Protein AF-A0A382CX27-F1 (afdb_monomer)

pLDDT: mean 96.8, std 2.41, range [84.12, 98.88]

Mean predicted aligned error: 2.68 Å

Organism: NCBI:txid408172

InterPro domains:
  IPR036866 Ribonuclease Z/Hydroxyacylglutathione hydrolase-like [G3DSA:3.60.15.10] (1-205)
  IPR036866 Ribonuclease Z/Hydroxyacylglutathione hydrolase-like [SSF56281] (1-204)

Sequence (205 aa):
MKVTIMGSGTMVPSNERNSSGVLIEHKNTFSMVDLGYGTMHKLLKKGLTYHDIDRIYFTHNHPDHFCDLVPFLFASRYPNDPRIKDLEIIAAPGFKIFFDTLMRAYKNWLIPTSYKVKILEQDEETKLYDGLSVTSKKVKHIELSRGYRFEFPNGKSFAVSGDTDYCAGMIDLGREADLMILECSTPDNLKVQGHMTPTECGKLA

Solvent-accessible surface area (backbone atoms only — not comparable to full-atom values): 10739 Å² total; per-residue (Å²): 118,49,79,43,84,54,20,81,38,50,79,62,91,51,99,86,34,28,10,33,19,34,40,37,42,48,91,97,42,32,32,29,40,26,35,2,42,60,35,69,61,44,32,48,76,71,78,40,53,82,71,61,46,40,34,37,36,38,25,40,85,53,60,32,29,36,50,36,48,58,60,48,38,38,53,37,59,34,88,94,60,54,36,59,66,50,34,40,38,36,28,25,68,65,43,66,61,54,50,55,50,53,40,57,76,51,48,74,63,45,59,68,86,60,36,51,78,44,81,43,68,50,56,76,47,73,48,76,54,99,66,34,38,37,34,33,23,58,36,44,54,52,95,44,20,28,21,40,21,43,37,39,84,87,73,52,32,35,20,39,38,44,66,24,27,85,43,69,37,53,48,63,43,36,63,90,36,78,38,76,50,69,53,60,82,33,58,69,94,58,67,49,92,36,39,19,19,58,69,51,47,63,72,62,108

Radius of gyration: 16.47 Å; Cα contacts (8 Å, |Δi|>4): 457; chains: 1; bounding box: 35×43×45 Å

Secondary structure (DSSP, 8-state):
-EEEEEE---SS--SS--SSEEEEEETTEEEEE---TTHHHHHHHTT--TTTEEEEE-S---HHHHTTHHHHHHHTT-TTS---S-EEEEE-TTHHHHHHHHHHHTGGGS--SSS-EEEEE--SSEEEETTEEEEEEE-BSSTT-EEEEEE-TTS-EEEE--S-BS-HHHHHHHTT-SEEE----S-GGG--TTS--HHHHHHH-

Structure (mmCIF, N/CA/C/O backbone):
data_AF-A0A382CX27-F1
#
_entry.id   AF-A0A382CX27-F1
#
loop_
_atom_site.group_PDB
_atom_site.id
_atom_site.type_symbol
_atom_site.label_atom_id
_atom_site.label_alt_id
_atom_site.label_comp_id
_atom_site.label_asym_id
_atom_site.label_entity_id
_atom_site.label_seq_id
_atom_site.pdbx_PDB_ins_code
_atom_site.Cartn_x
_atom_site.Cartn_y
_atom_site.Cartn_z
_atom_site.occupancy
_atom_site.B_iso_or_equiv
_atom_site.auth_seq_id
_atom_site.auth_comp_id
_atom_site.auth_asym_id
_atom_site.auth_atom_id
_atom_site.pdbx_PDB_model_num
ATOM 1 N N . MET A 1 1 ? -12.795 -13.288 2.581 1.00 84.12 1 MET A N 1
ATOM 2 C CA . MET A 1 1 ? -11.521 -12.870 1.966 1.00 84.12 1 MET A CA 1
ATOM 3 C C . MET A 1 1 ? -11.840 -12.350 0.588 1.00 84.12 1 MET A C 1
ATOM 5 O O . MET A 1 1 ? -12.453 -13.083 -0.182 1.00 84.12 1 MET A O 1
ATOM 9 N N . LYS A 1 2 ? -11.490 -11.101 0.300 1.00 94.44 2 LYS A N 1
ATOM 10 C CA . LYS A 1 2 ? -11.712 -10.498 -1.013 1.00 94.44 2 LYS A CA 1
ATOM 11 C C . LYS A 1 2 ? -10.625 -9.469 -1.277 1.00 94.44 2 LYS A C 1
ATOM 13 O O . LYS A 1 2 ? -10.311 -8.678 -0.396 1.00 94.44 2 LYS A O 1
ATOM 18 N N . VAL A 1 3 ? -10.073 -9.497 -2.482 1.00 97.06 3 VAL A N 1
ATOM 19 C CA . VAL A 1 3 ? -9.114 -8.506 -2.971 1.00 97.06 3 VAL A CA 1
ATOM 20 C C . VAL A 1 3 ? -9.788 -7.776 -4.126 1.00 97.06 3 VAL A C 1
ATOM 22 O O . VAL A 1 3 ? -10.357 -8.415 -5.010 1.00 97.06 3 VAL A O 1
ATOM 25 N N . THR A 1 4 ? -9.818 -6.447 -4.084 1.00 97.94 4 THR A N 1
ATOM 26 C CA . THR A 1 4 ? -10.463 -5.618 -5.111 1.00 97.94 4 THR A CA 1
ATOM 27 C C . THR A 1 4 ? -9.482 -4.579 -5.626 1.00 97.94 4 THR A C 1
ATOM 29 O O . THR A 1 4 ? -8.960 -3.792 -4.842 1.00 97.94 4 THR A O 1
ATOM 32 N N . ILE A 1 5 ? -9.293 -4.518 -6.943 1.00 97.81 5 ILE A N 1
ATOM 33 C CA . ILE A 1 5 ? -8.556 -3.425 -7.578 1.00 97.81 5 ILE A CA 1
ATOM 34 C C . ILE A 1 5 ? -9.395 -2.145 -7.483 1.00 97.81 5 ILE A C 1
ATOM 36 O O . ILE A 1 5 ? -10.485 -2.049 -8.056 1.00 97.81 5 ILE A O 1
ATOM 40 N N . MET A 1 6 ? -8.903 -1.177 -6.717 1.00 97.62 6 MET A N 1
ATOM 41 C CA . MET A 1 6 ? -9.535 0.128 -6.516 1.00 97.62 6 MET A CA 1
ATOM 42 C C . MET A 1 6 ? -9.058 1.140 -7.558 1.00 97.62 6 MET A C 1
ATOM 44 O O . MET A 1 6 ? -9.845 1.987 -7.990 1.00 97.62 6 MET A O 1
ATOM 48 N N . GLY A 1 7 ? -7.822 0.985 -8.027 1.00 96.94 7 GLY A N 1
ATOM 49 C CA . GLY A 1 7 ? -7.284 1.691 -9.177 1.00 96.94 7 GLY A CA 1
ATOM 50 C C . GLY A 1 7 ? -6.113 0.942 -9.810 1.00 96.94 7 GLY A C 1
ATOM 51 O O . GLY A 1 7 ? -5.443 0.136 -9.171 1.00 96.94 7 GLY A O 1
ATOM 52 N N . SER A 1 8 ? -5.953 1.156 -11.111 1.00 96.06 8 SER A N 1
ATOM 53 C CA . SER A 1 8 ? -5.009 0.455 -11.997 1.00 96.06 8 SER A CA 1
ATOM 54 C C . SER A 1 8 ? -4.512 1.381 -13.115 1.00 96.06 8 SER A C 1
ATOM 56 O O . SER A 1 8 ? -4.280 0.950 -14.250 1.00 96.06 8 SER A O 1
ATOM 58 N N . GLY A 1 9 ? -4.557 2.683 -12.848 1.00 93.62 9 GLY A N 1
ATOM 59 C CA . GLY A 1 9 ? -4.028 3.750 -13.683 1.00 93.62 9 GLY A CA 1
ATOM 60 C C . GLY A 1 9 ? -2.631 4.147 -13.223 1.00 93.62 9 GLY A C 1
ATOM 61 O O . GLY A 1 9 ? -2.002 3.439 -12.445 1.00 93.62 9 GLY A O 1
ATOM 62 N N . THR A 1 10 ? -2.172 5.294 -13.706 1.00 90.38 10 THR A N 1
ATOM 63 C CA . THR A 1 10 ? -0.835 5.836 -13.436 1.00 90.38 10 THR A CA 1
ATOM 64 C C . THR A 1 10 ? -0.949 7.187 -12.722 1.00 90.38 10 THR A C 1
ATOM 66 O O . THR A 1 10 ? -2.032 7.578 -12.269 1.00 90.38 10 THR A O 1
ATOM 69 N N . MET A 1 11 ? 0.147 7.948 -12.690 1.00 88.88 11 MET A N 1
ATOM 70 C CA . MET A 1 11 ? 0.146 9.362 -12.312 1.00 88.88 11 MET A CA 1
ATOM 71 C C . MET A 1 11 ? -0.728 10.271 -13.185 1.00 88.88 11 MET A C 1
ATOM 73 O O . MET A 1 11 ? -1.041 11.385 -12.768 1.00 88.88 11 MET A O 1
ATOM 77 N N . VAL A 1 12 ? -1.119 9.840 -14.389 1.00 91.81 12 VAL A N 1
ATOM 78 C CA . VAL A 1 12 ? -1.931 10.659 -15.298 1.00 91.81 12 VAL A CA 1
ATOM 79 C C . VAL A 1 12 ? -3.408 10.558 -14.898 1.00 91.81 12 VAL A C 1
ATOM 81 O O . VAL A 1 12 ? -3.964 9.457 -14.945 1.00 91.81 12 VAL A O 1
ATOM 84 N N . PRO A 1 13 ? -4.079 11.676 -14.549 1.00 88.81 13 PRO A N 1
ATOM 85 C CA . PRO A 1 13 ? -5.497 11.655 -14.208 1.00 88.81 13 PRO A CA 1
ATOM 86 C C . PRO A 1 13 ? -6.348 11.066 -15.337 1.00 88.81 13 PRO A C 1
ATOM 88 O O . PRO A 1 13 ? -6.183 11.417 -16.506 1.00 88.81 13 PRO A O 1
ATOM 91 N N . SER A 1 14 ? -7.289 10.193 -14.982 1.00 92.00 14 SER A N 1
ATOM 92 C CA . SER A 1 14 ? -8.183 9.533 -15.931 1.00 92.00 14 SER A CA 1
ATOM 93 C C . SER A 1 14 ? -9.591 9.402 -15.358 1.00 92.00 14 SER A C 1
ATOM 95 O O . SER A 1 14 ? -9.775 9.104 -14.180 1.00 92.00 14 SER A O 1
ATOM 97 N N . ASN A 1 15 ? -10.597 9.581 -16.217 1.00 90.31 15 ASN A N 1
ATOM 98 C CA . ASN A 1 15 ? -12.000 9.336 -15.868 1.00 90.31 15 ASN A CA 1
ATOM 99 C C . ASN A 1 15 ? -12.333 7.837 -15.767 1.00 90.31 15 ASN A C 1
ATOM 101 O O . ASN A 1 15 ? -13.369 7.468 -15.216 1.00 90.31 15 ASN A O 1
ATOM 105 N N . GLU A 1 16 ? -11.473 6.976 -16.312 1.00 92.00 16 GLU A N 1
ATOM 106 C CA . GLU A 1 16 ? -11.693 5.530 -16.383 1.00 92.00 16 GLU A CA 1
ATOM 107 C C . GLU A 1 16 ? -10.905 4.773 -15.314 1.00 92.00 16 GLU A C 1
ATOM 109 O O . GLU A 1 16 ? -11.386 3.777 -14.766 1.00 92.00 16 GLU A O 1
ATOM 114 N N . ARG A 1 17 ? -9.686 5.239 -15.016 1.00 93.25 17 ARG A N 1
ATOM 115 C CA . ARG A 1 17 ? -8.743 4.553 -14.131 1.00 93.25 17 ARG A CA 1
ATOM 116 C C . ARG A 1 17 ? -8.222 5.496 -13.056 1.00 93.25 17 ARG A C 1
ATOM 118 O O . ARG A 1 17 ? -7.496 6.436 -13.347 1.00 93.25 17 ARG A O 1
ATOM 125 N N . ASN A 1 18 ? -8.541 5.180 -11.807 1.00 95.38 18 ASN A N 1
ATOM 126 C CA . ASN A 1 18 ? -7.864 5.766 -10.652 1.00 95.38 18 ASN A CA 1
ATOM 127 C C . ASN A 1 18 ? -6.410 5.280 -10.584 1.00 95.38 18 ASN A C 1
ATOM 129 O O . ASN A 1 18 ? -6.111 4.198 -11.102 1.00 95.38 18 ASN A O 1
ATOM 133 N N . SER A 1 19 ? -5.545 6.027 -9.898 1.00 96.88 19 SER A N 1
ATOM 134 C CA . SER A 1 19 ? -4.165 5.605 -9.611 1.00 96.88 19 SER A CA 1
ATOM 135 C C . SER A 1 19 ? -4.116 4.404 -8.650 1.00 96.88 19 SER A C 1
ATOM 137 O O . SER A 1 19 ? -5.164 3.918 -8.223 1.00 96.88 19 SER A O 1
ATOM 139 N N . SER A 1 20 ? -2.918 3.897 -8.340 1.00 97.75 20 SER A N 1
ATOM 140 C CA . SER A 1 20 ? -2.727 2.629 -7.618 1.00 97.75 20 SER A CA 1
ATOM 141 C C . SER A 1 20 ? -3.566 2.518 -6.338 1.00 97.75 20 SER A C 1
ATOM 143 O O . SER A 1 20 ? -3.601 3.422 -5.499 1.00 97.75 20 SER A O 1
ATOM 145 N N . GLY A 1 21 ? -4.242 1.381 -6.184 1.00 98.06 21 GLY A N 1
ATOM 146 C CA . GLY A 1 21 ? -4.972 1.052 -4.969 1.00 98.06 21 GLY A CA 1
ATOM 147 C C . GLY A 1 21 ? -5.570 -0.348 -5.020 1.00 98.06 21 GLY A C 1
ATOM 148 O O . GLY A 1 21 ? -6.278 -0.698 -5.969 1.00 98.06 21 GLY A O 1
ATOM 149 N N . VAL A 1 22 ? -5.357 -1.137 -3.971 1.00 98.62 22 VAL A N 1
ATOM 150 C CA . VAL A 1 22 ? -5.942 -2.475 -3.801 1.00 98.62 22 VAL A CA 1
ATOM 151 C C . VAL A 1 22 ? -6.597 -2.571 -2.428 1.00 98.62 22 VAL A C 1
ATOM 153 O O . VAL A 1 22 ? -5.939 -2.403 -1.409 1.00 98.62 22 VAL A O 1
ATOM 156 N N . LEU A 1 23 ? -7.895 -2.869 -2.386 1.00 98.56 23 LEU A N 1
ATOM 157 C CA . LEU A 1 23 ? -8.626 -3.107 -1.143 1.00 98.56 23 LEU A CA 1
ATOM 158 C C . LEU A 1 23 ? -8.566 -4.591 -0.775 1.00 98.56 23 LEU A C 1
ATOM 160 O O . LEU A 1 23 ? -8.929 -5.451 -1.582 1.00 98.56 23 LEU A O 1
ATOM 164 N N . ILE A 1 24 ? -8.186 -4.868 0.466 1.00 98.19 24 ILE A N 1
ATOM 165 C CA . ILE A 1 24 ? -8.134 -6.190 1.080 1.00 98.19 24 ILE A CA 1
ATOM 166 C C . ILE A 1 24 ? -9.203 -6.255 2.171 1.00 98.19 24 ILE A C 1
ATOM 168 O O . ILE A 1 24 ? -9.179 -5.488 3.132 1.00 98.19 24 ILE A O 1
ATOM 172 N N . GLU A 1 25 ? -10.122 -7.203 2.030 1.00 96.62 25 GLU A N 1
ATOM 173 C CA . GLU A 1 25 ? -11.195 -7.468 2.987 1.00 96.62 25 GLU A CA 1
ATOM 174 C C . GLU A 1 25 ? -10.902 -8.803 3.701 1.00 96.62 25 GLU A C 1
ATOM 176 O O . GLU A 1 25 ? -11.010 -9.895 3.109 1.00 96.62 25 GLU A O 1
ATOM 181 N N . HIS A 1 26 ? -10.513 -8.727 4.979 1.00 94.31 26 HIS A N 1
ATOM 182 C CA . HIS A 1 26 ? -10.208 -9.883 5.826 1.00 94.31 26 HIS A CA 1
ATOM 183 C C . HIS A 1 26 ? -10.929 -9.788 7.172 1.00 94.31 26 HIS A C 1
ATOM 185 O O . HIS A 1 26 ? -10.643 -8.902 7.968 1.00 94.31 26 HIS A O 1
ATOM 191 N N . LYS A 1 27 ? -11.839 -10.732 7.454 1.00 90.69 27 LYS A N 1
ATOM 192 C CA . LYS A 1 27 ? -12.731 -10.672 8.628 1.00 90.69 27 LYS A CA 1
ATOM 193 C C . LYS A 1 27 ? -13.470 -9.321 8.640 1.00 90.69 27 LYS A C 1
ATOM 195 O O . LYS A 1 27 ? -14.122 -9.008 7.651 1.00 90.69 27 LYS A O 1
ATOM 200 N N . ASN A 1 28 ? -13.326 -8.536 9.708 1.00 91.50 28 ASN A N 1
ATOM 201 C CA . ASN A 1 28 ? -13.892 -7.192 9.849 1.00 91.50 28 ASN A CA 1
ATOM 202 C C . ASN A 1 28 ? -12.827 -6.091 9.672 1.00 91.50 28 ASN A C 1
ATOM 204 O O . ASN A 1 28 ? -13.011 -4.985 10.170 1.00 91.50 28 ASN A O 1
ATOM 208 N N . THR A 1 29 ? -11.712 -6.413 9.010 1.00 95.94 29 THR A N 1
ATOM 209 C CA . THR A 1 29 ? -10.593 -5.505 8.759 1.00 95.94 29 THR A CA 1
ATOM 210 C C . THR A 1 29 ? -10.532 -5.155 7.275 1.00 95.94 29 THR A C 1
ATOM 212 O O . THR A 1 29 ? -10.465 -6.040 6.412 1.00 95.94 29 THR A O 1
ATOM 215 N N . PHE A 1 30 ? -10.510 -3.858 6.986 1.00 98.00 30 PHE A N 1
ATOM 216 C CA . PHE A 1 30 ? -10.358 -3.285 5.656 1.00 98.00 30 PHE A CA 1
ATOM 217 C C . PHE A 1 30 ? -8.973 -2.659 5.543 1.00 98.00 30 PHE A C 1
ATOM 219 O O . PHE A 1 30 ? -8.654 -1.685 6.226 1.00 98.00 30 PHE A O 1
ATOM 226 N N . SER A 1 31 ? -8.130 -3.235 4.690 1.00 98.44 31 SER A N 1
ATOM 227 C CA . SER A 1 31 ? -6.785 -2.718 4.433 1.00 98.44 31 SER A CA 1
ATOM 228 C C . SER A 1 31 ? -6.644 -2.240 2.996 1.00 98.44 31 SER A C 1
ATOM 230 O O . SER A 1 31 ? -7.195 -2.851 2.086 1.00 98.44 31 SER A O 1
ATOM 232 N N . MET A 1 32 ? -5.879 -1.179 2.785 1.00 98.75 32 MET A N 1
ATOM 233 C CA . MET A 1 32 ? -5.493 -0.704 1.458 1.00 98.75 32 MET A CA 1
ATOM 234 C C . MET A 1 32 ? -4.028 -1.043 1.191 1.00 98.75 32 MET A C 1
ATOM 236 O O . MET A 1 32 ? -3.205 -0.888 2.087 1.00 98.75 32 MET A O 1
ATOM 240 N N . VAL A 1 33 ? -3.693 -1.468 -0.024 1.00 98.81 33 VAL A N 1
ATOM 241 C CA . VAL A 1 33 ? -2.334 -1.354 -0.571 1.00 98.81 33 VAL A CA 1
ATOM 242 C C . VAL A 1 33 ? -2.347 -0.175 -1.520 1.00 98.81 33 VAL A C 1
ATOM 244 O O . VAL A 1 33 ? -3.110 -0.194 -2.486 1.00 98.81 33 VAL A O 1
ATOM 247 N N . ASP A 1 34 ? -1.540 0.829 -1.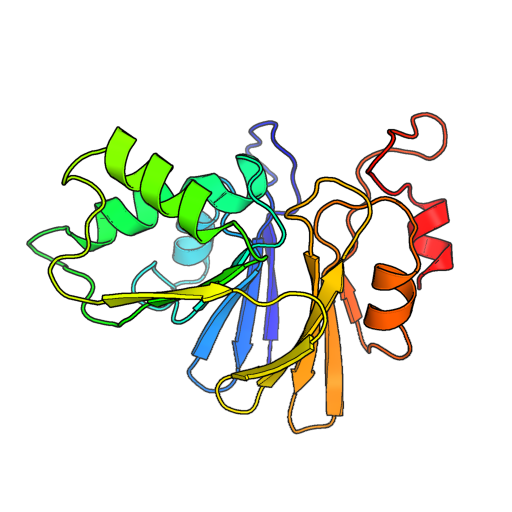205 1.00 98.75 34 ASP A N 1
ATOM 248 C CA . ASP A 1 34 ? -1.565 2.168 -1.782 1.00 98.75 34 ASP A CA 1
ATOM 249 C C . ASP A 1 34 ? -2.908 2.904 -1.608 1.00 98.75 34 ASP A C 1
ATOM 251 O O . ASP A 1 34 ? -3.989 2.337 -1.428 1.00 98.75 34 ASP A O 1
ATOM 255 N N . LEU A 1 35 ? -2.816 4.228 -1.619 1.00 98.00 35 LEU A N 1
ATOM 256 C CA . LEU A 1 35 ? -3.930 5.160 -1.525 1.00 98.00 35 LEU A CA 1
ATOM 257 C C . LEU A 1 35 ? -3.744 6.248 -2.589 1.00 98.00 35 LEU A C 1
ATOM 259 O O . LEU A 1 35 ? -3.569 7.432 -2.291 1.00 98.00 35 LEU A O 1
ATOM 263 N N . GLY A 1 36 ? -3.716 5.812 -3.847 1.00 97.44 36 GLY A N 1
ATOM 264 C CA . GLY A 1 36 ? -3.564 6.672 -5.010 1.00 97.44 36 GLY A CA 1
ATOM 265 C C . GLY A 1 36 ? -4.769 7.568 -5.268 1.00 97.44 36 GLY A C 1
ATOM 266 O O . GLY A 1 36 ? -5.862 7.350 -4.732 1.00 97.44 36 GLY A O 1
ATOM 267 N N . TYR A 1 37 ? -4.571 8.572 -6.122 1.00 95.00 37 TYR A N 1
ATOM 268 C CA . TYR A 1 37 ? -5.598 9.551 -6.472 1.00 95.00 37 TYR A CA 1
ATOM 269 C C . TYR A 1 37 ? -6.910 8.892 -6.933 1.00 95.00 37 TYR A C 1
ATOM 271 O O . TYR A 1 37 ? -6.934 8.051 -7.838 1.00 95.00 37 TYR A O 1
ATOM 279 N N . GLY A 1 38 ? -8.018 9.300 -6.309 1.00 95.31 38 GLY A N 1
ATOM 280 C CA . GLY A 1 38 ? -9.370 8.835 -6.630 1.00 95.31 38 GLY A CA 1
ATOM 281 C C . GLY A 1 38 ? -9.827 7.604 -5.841 1.00 95.31 38 GLY A C 1
ATOM 282 O O . GLY A 1 38 ? -11.004 7.223 -5.928 1.00 95.31 38 GLY A O 1
ATOM 283 N N . THR A 1 39 ? -8.953 7.000 -5.035 1.00 96.31 39 THR A N 1
ATOM 284 C CA . THR A 1 39 ? -9.281 5.866 -4.159 1.00 96.31 39 THR A CA 1
ATOM 285 C C . THR A 1 39 ? -10.413 6.197 -3.191 1.00 96.31 39 THR A C 1
ATOM 287 O O . THR A 1 39 ? -11.338 5.397 -3.040 1.00 96.31 39 THR A O 1
ATOM 290 N N . MET A 1 40 ? -10.418 7.399 -2.614 1.00 96.31 40 MET A N 1
ATOM 291 C CA . MET A 1 40 ? -11.478 7.868 -1.713 1.00 96.31 40 MET A CA 1
ATOM 292 C C . MET A 1 40 ? -12.859 7.824 -2.381 1.00 96.31 40 MET A C 1
ATOM 294 O O . MET A 1 40 ? -13.820 7.310 -1.812 1.00 96.31 40 MET A O 1
ATOM 298 N N . HIS A 1 41 ? -12.961 8.271 -3.635 1.00 95.44 41 HIS A N 1
ATOM 299 C CA . HIS A 1 41 ? -14.208 8.192 -4.402 1.00 95.44 41 HIS A CA 1
ATOM 300 C C . HIS A 1 41 ? -14.594 6.747 -4.737 1.00 95.44 41 HIS A C 1
ATOM 302 O O . HIS A 1 41 ? -15.778 6.406 -4.786 1.00 95.44 41 HIS A O 1
ATOM 308 N N . LYS A 1 42 ? -13.609 5.875 -4.982 1.00 96.06 42 LYS A N 1
ATOM 309 C CA . LYS A 1 42 ? -13.863 4.456 -5.259 1.00 96.06 42 LYS A CA 1
ATOM 310 C C . LYS A 1 42 ? -14.379 3.715 -4.028 1.00 96.06 42 LYS A C 1
ATOM 312 O O . LYS A 1 42 ? -15.246 2.857 -4.189 1.00 96.06 42 LYS A O 1
ATOM 317 N N . LEU A 1 43 ? -13.899 4.061 -2.832 1.00 97.75 43 LEU A N 1
ATOM 318 C CA . LEU A 1 43 ? -14.442 3.548 -1.572 1.00 97.75 43 LEU A CA 1
ATOM 319 C C . LEU A 1 43 ? -15.935 3.872 -1.466 1.00 97.75 43 LEU A C 1
ATOM 321 O O . LEU A 1 43 ? -16.733 2.949 -1.306 1.00 97.75 43 LEU A O 1
ATOM 325 N N . LEU A 1 44 ? -16.320 5.132 -1.705 1.00 97.38 44 LEU A N 1
ATOM 326 C CA . LEU A 1 44 ? -17.727 5.558 -1.670 1.00 97.38 44 LEU A CA 1
ATOM 327 C C . LEU A 1 44 ? -18.597 4.767 -2.654 1.00 97.38 44 LEU A C 1
ATOM 329 O O . LEU A 1 44 ? -19.675 4.299 -2.297 1.00 97.38 44 LEU A O 1
ATOM 333 N N . LYS A 1 45 ? -18.105 4.530 -3.878 1.00 95.94 45 LYS A N 1
ATOM 334 C CA . LYS A 1 45 ? -18.801 3.691 -4.875 1.00 95.94 45 LYS A CA 1
ATOM 335 C C . LYS A 1 45 ? -18.982 2.234 -4.425 1.00 95.94 45 LYS A C 1
ATOM 337 O O . LYS A 1 45 ? -19.864 1.555 -4.940 1.00 95.94 45 LYS A O 1
ATOM 342 N N . LYS A 1 46 ? -18.159 1.745 -3.493 1.00 96.00 46 LYS A N 1
ATOM 343 C CA . LYS A 1 46 ? -18.289 0.422 -2.862 1.00 96.00 46 LYS A CA 1
ATOM 344 C C . LYS A 1 46 ? -19.139 0.429 -1.586 1.00 96.00 46 LYS A C 1
ATOM 346 O O . LYS A 1 46 ? -19.268 -0.624 -0.969 1.00 96.00 46 LYS A O 1
ATOM 351 N N . GLY A 1 47 ? -19.708 1.570 -1.197 1.00 97.44 47 GLY A N 1
ATOM 352 C CA . GLY A 1 47 ? -20.430 1.710 0.068 1.00 97.44 47 GLY A CA 1
ATOM 353 C C . GLY A 1 47 ? -19.512 1.726 1.293 1.00 97.44 47 GLY A C 1
ATOM 354 O O . GLY A 1 47 ? -19.981 1.473 2.395 1.00 97.44 47 GLY A O 1
ATOM 355 N N . LEU A 1 48 ? -18.219 1.997 1.095 1.00 97.94 48 LEU A N 1
ATOM 356 C CA . LEU A 1 48 ? -17.234 2.195 2.154 1.00 97.94 48 LEU A CA 1
ATOM 357 C C . LEU A 1 48 ? -16.819 3.664 2.204 1.00 97.94 48 LEU A C 1
ATOM 359 O O . LEU A 1 48 ? -16.958 4.416 1.241 1.00 97.94 48 LEU A O 1
ATOM 363 N N . THR A 1 49 ? -16.238 4.067 3.315 1.00 97.44 49 THR A N 1
ATOM 364 C CA . THR A 1 49 ? -15.697 5.402 3.538 1.00 97.44 49 THR A CA 1
ATOM 365 C C . THR A 1 49 ? -14.285 5.300 4.100 1.00 97.44 49 THR A C 1
ATOM 367 O O . THR A 1 49 ? -13.788 4.226 4.448 1.00 97.44 49 THR A O 1
ATOM 370 N N . TYR A 1 50 ? -13.627 6.444 4.248 1.00 96.44 50 TYR A N 1
ATOM 371 C CA . TYR A 1 50 ? -12.357 6.504 4.958 1.00 96.44 50 TYR A CA 1
ATOM 372 C C . TYR A 1 50 ? -12.478 6.146 6.444 1.00 96.44 50 TYR A C 1
ATOM 374 O O . TYR A 1 50 ? -11.443 5.919 7.052 1.00 96.44 50 TYR A O 1
ATOM 382 N N . HIS A 1 51 ? -13.677 6.067 7.043 1.00 97.81 51 HIS A N 1
ATOM 383 C CA . HIS A 1 51 ? -13.875 5.589 8.422 1.00 97.81 51 HIS A CA 1
ATOM 384 C C . HIS A 1 51 ? -13.699 4.071 8.547 1.00 97.81 51 HIS A C 1
ATOM 386 O O . HIS A 1 51 ? -13.338 3.574 9.616 1.00 97.81 51 HIS A O 1
ATOM 392 N N . ASP A 1 52 ? -13.909 3.335 7.456 1.00 97.94 52 ASP A N 1
ATOM 393 C CA . ASP A 1 52 ? -13.901 1.874 7.479 1.00 97.94 52 ASP A CA 1
ATOM 394 C C . ASP A 1 52 ? -12.484 1.302 7.455 1.00 97.94 52 ASP A C 1
ATOM 396 O O . ASP A 1 52 ? -12.240 0.273 8.078 1.00 97.94 52 ASP A O 1
ATOM 400 N N . ILE A 1 53 ? -11.545 2.003 6.810 1.00 98.50 53 ILE A N 1
ATOM 401 C CA . ILE A 1 53 ? -10.159 1.556 6.615 1.00 98.50 53 ILE A CA 1
ATOM 402 C C . ILE A 1 53 ? -9.423 1.456 7.949 1.00 98.50 53 ILE A C 1
ATOM 404 O O . ILE A 1 53 ? -9.334 2.439 8.679 1.00 98.50 53 ILE A O 1
ATOM 408 N N . ASP A 1 54 ? -8.871 0.290 8.260 1.00 98.56 54 ASP A N 1
ATOM 409 C CA . ASP A 1 54 ? -8.089 0.030 9.474 1.00 98.56 54 ASP A CA 1
ATOM 410 C C . ASP A 1 54 ? -6.588 0.226 9.230 1.00 98.56 54 ASP A C 1
ATOM 412 O O . ASP A 1 54 ? -5.849 0.660 10.118 1.00 98.56 54 ASP A O 1
ATOM 416 N N . ARG A 1 55 ? -6.133 -0.099 8.013 1.00 98.50 55 ARG A N 1
ATOM 417 C CA . ARG A 1 55 ? -4.710 -0.181 7.690 1.00 98.50 55 ARG A CA 1
ATOM 418 C C . ARG A 1 55 ? -4.400 0.218 6.255 1.00 98.50 55 ARG A C 1
ATOM 420 O O . ARG A 1 55 ? -5.167 -0.081 5.343 1.00 98.50 55 ARG A O 1
ATOM 427 N N . ILE A 1 56 ? -3.252 0.851 6.046 1.00 98.88 56 ILE A N 1
ATOM 428 C CA . ILE A 1 56 ? -2.728 1.180 4.717 1.00 98.88 56 ILE A CA 1
ATOM 429 C C . ILE A 1 56 ? -1.298 0.655 4.611 1.00 98.88 56 ILE A C 1
ATOM 431 O O . ILE A 1 56 ? -0.468 0.958 5.460 1.00 98.88 56 ILE A O 1
ATOM 435 N N . TYR A 1 57 ? -1.010 -0.116 3.572 1.00 98.88 57 TYR A N 1
ATOM 436 C CA . TYR A 1 57 ? 0.322 -0.563 3.192 1.00 98.88 57 TYR A CA 1
ATOM 437 C C . TYR A 1 57 ? 0.776 0.287 2.007 1.00 98.88 57 TYR A C 1
ATOM 439 O O . TYR A 1 57 ? 0.174 0.198 0.941 1.00 98.88 57 TYR A O 1
ATOM 447 N N . PHE A 1 58 ? 1.805 1.113 2.164 1.00 98.88 58 PHE A N 1
ATOM 448 C CA . PHE A 1 58 ? 2.379 1.842 1.034 1.00 98.88 58 PHE A CA 1
ATOM 449 C C . PHE A 1 58 ? 3.510 1.038 0.414 1.00 98.88 58 PHE A C 1
ATOM 451 O O . PHE A 1 58 ? 4.437 0.613 1.113 1.00 98.88 58 PHE A O 1
ATOM 458 N N . THR A 1 59 ? 3.430 0.841 -0.899 1.00 98.81 59 THR A N 1
ATOM 459 C CA . THR A 1 59 ? 4.517 0.244 -1.682 1.00 98.81 59 THR A CA 1
ATOM 460 C C . THR A 1 59 ? 5.693 1.203 -1.762 1.00 98.81 59 THR A C 1
ATOM 462 O O . THR A 1 59 ? 6.822 0.793 -1.530 1.00 98.81 59 THR A O 1
ATOM 465 N N . HIS A 1 60 ? 5.432 2.486 -2.017 1.00 98.62 60 HIS A N 1
ATOM 466 C CA . HIS A 1 60 ? 6.411 3.570 -1.997 1.00 98.62 60 HIS A CA 1
ATOM 467 C C . HIS A 1 60 ? 5.704 4.933 -1.895 1.00 98.62 60 HIS A C 1
ATOM 469 O O . HIS A 1 60 ? 4.492 5.005 -1.697 1.00 98.62 60 HIS A O 1
ATOM 475 N N . ASN A 1 61 ? 6.457 6.032 -1.983 1.00 97.31 61 ASN A N 1
ATOM 476 C CA . ASN A 1 61 ? 5.960 7.387 -1.730 1.00 97.31 61 ASN A CA 1
ATOM 477 C C . ASN A 1 61 ? 5.790 8.255 -2.990 1.00 97.31 61 ASN A C 1
ATOM 479 O O . ASN A 1 61 ? 5.784 9.485 -2.869 1.00 97.31 61 ASN A O 1
ATOM 483 N N . HIS A 1 62 ? 5.657 7.666 -4.184 1.00 97.75 62 HIS A N 1
ATOM 484 C CA . HIS A 1 62 ? 5.249 8.465 -5.339 1.00 97.75 62 HIS A CA 1
ATOM 485 C C . HIS A 1 62 ? 3.828 9.020 -5.147 1.00 97.75 62 HIS A C 1
ATOM 487 O O . HIS A 1 62 ? 2.991 8.388 -4.490 1.00 97.75 62 HIS A O 1
ATOM 493 N N . PRO A 1 63 ? 3.537 10.215 -5.697 1.00 96.50 63 PRO A N 1
ATOM 494 C CA . PRO A 1 63 ? 2.246 10.874 -5.517 1.00 96.50 63 PRO A CA 1
ATOM 495 C C . PRO A 1 63 ? 1.049 9.984 -5.871 1.00 96.50 63 PRO A C 1
ATOM 497 O O . PRO A 1 63 ? 0.083 9.896 -5.117 1.00 96.50 63 PRO A O 1
ATOM 500 N N . ASP A 1 64 ? 1.119 9.250 -6.969 1.00 97.25 64 ASP A N 1
ATOM 501 C CA . ASP A 1 64 ? 0.030 8.418 -7.472 1.00 97.25 64 ASP A CA 1
ATOM 502 C C . ASP A 1 64 ? -0.216 7.132 -6.668 1.00 97.25 64 ASP A C 1
ATOM 504 O O . ASP A 1 64 ? -1.237 6.481 -6.874 1.00 97.25 64 ASP A O 1
ATOM 508 N N . HIS A 1 65 ? 0.626 6.832 -5.677 1.00 98.38 65 HIS A N 1
ATOM 509 C CA . HIS A 1 65 ? 0.444 5.727 -4.728 1.00 98.38 65 HIS A CA 1
ATOM 510 C C . HIS A 1 65 ? -0.044 6.188 -3.352 1.00 98.38 65 HIS A C 1
ATOM 512 O O . HIS A 1 65 ? -0.464 5.364 -2.543 1.00 98.38 65 HIS A O 1
ATOM 518 N N . PHE A 1 66 ? 0.007 7.488 -3.047 1.00 96.81 66 PHE A N 1
ATOM 519 C CA . PHE A 1 66 ? -0.242 7.967 -1.683 1.00 96.81 66 PHE A CA 1
ATOM 520 C C . PHE A 1 66 ? -1.106 9.233 -1.582 1.00 96.81 66 PHE A C 1
ATOM 522 O O . PHE A 1 66 ? -1.594 9.534 -0.494 1.00 96.81 66 PHE A O 1
ATOM 529 N N . CYS A 1 67 ? -1.311 9.987 -2.668 1.00 95.12 67 CYS A N 1
ATOM 530 C CA . CYS A 1 67 ? -1.890 11.334 -2.623 1.00 95.12 67 CYS A CA 1
ATOM 531 C C . CYS A 1 67 ? -3.243 11.431 -1.910 1.00 95.12 67 CYS A C 1
ATOM 533 O O . CYS A 1 67 ? -3.493 12.451 -1.263 1.00 95.12 67 CYS A O 1
ATOM 535 N N . ASP A 1 68 ? -4.089 10.398 -1.968 1.00 97.38 68 ASP A N 1
ATOM 536 C CA . ASP A 1 68 ? -5.385 10.409 -1.283 1.00 97.38 68 ASP A CA 1
ATOM 537 C C . ASP A 1 68 ? -5.245 10.315 0.252 1.00 97.38 68 ASP A C 1
ATOM 539 O O . ASP A 1 68 ? -6.223 10.528 0.969 1.00 97.38 68 ASP A O 1
ATOM 543 N N . LEU A 1 69 ? -4.036 10.107 0.792 1.00 98.06 69 LEU A N 1
ATOM 544 C CA . LEU A 1 69 ? -3.768 10.174 2.232 1.00 98.06 69 LEU A CA 1
ATOM 545 C C . LEU A 1 69 ? -3.981 11.587 2.782 1.00 98.06 69 LEU A C 1
ATOM 547 O O . LEU A 1 69 ? -4.464 11.748 3.900 1.00 98.06 69 LEU A O 1
ATOM 551 N N . VAL A 1 70 ? -3.661 12.623 2.005 1.00 97.50 70 VAL A N 1
ATOM 552 C CA . VAL A 1 70 ? -3.861 14.018 2.424 1.00 97.50 70 VAL A CA 1
ATOM 553 C C . VAL A 1 70 ? -5.351 14.325 2.649 1.00 97.50 70 VAL A C 1
ATOM 555 O O . VAL A 1 70 ? -5.704 14.708 3.769 1.00 97.50 70 VAL A O 1
ATOM 558 N N . PRO A 1 71 ? -6.259 14.136 1.665 1.00 97.19 71 PRO A N 1
ATOM 559 C CA . PRO A 1 71 ? -7.686 14.325 1.898 1.00 97.19 71 PRO A CA 1
ATOM 560 C C . PRO A 1 71 ? -8.260 13.310 2.893 1.00 97.19 71 PRO A C 1
ATOM 562 O O . PRO A 1 71 ? -9.161 13.686 3.636 1.00 97.19 71 PRO A O 1
ATOM 565 N N . PHE A 1 72 ? -7.731 12.082 2.991 1.00 98.19 72 PHE A N 1
ATOM 566 C CA . PHE A 1 72 ? -8.115 11.126 4.040 1.00 98.19 72 PHE A CA 1
ATOM 567 C C . PHE A 1 72 ? -7.897 11.715 5.441 1.00 98.19 72 PHE A C 1
ATOM 569 O O . PHE A 1 72 ? -8.820 11.752 6.260 1.00 98.19 72 PHE A O 1
ATOM 576 N N . LEU A 1 73 ? -6.680 12.194 5.728 1.00 97.81 73 LEU A N 1
ATOM 577 C CA . LEU A 1 73 ? -6.319 12.740 7.039 1.00 97.81 73 LEU A CA 1
ATOM 578 C C . LEU A 1 73 ? -7.087 14.030 7.335 1.00 97.81 73 LEU A C 1
ATOM 580 O O . LEU A 1 73 ? -7.517 14.241 8.469 1.00 97.81 73 LEU A O 1
ATOM 584 N N . PHE A 1 74 ? -7.290 14.873 6.321 1.00 97.31 74 PHE A N 1
ATOM 585 C CA . PHE A 1 74 ? -8.024 16.122 6.481 1.00 97.31 74 PHE A CA 1
ATOM 586 C C . PHE A 1 74 ? -9.523 15.890 6.726 1.00 97.31 74 PHE A C 1
ATOM 588 O O . PHE A 1 74 ? -10.072 16.437 7.684 1.00 97.31 74 PHE A O 1
ATOM 595 N N . ALA A 1 75 ? -10.173 15.032 5.931 1.00 96.75 75 ALA A N 1
ATOM 596 C CA . ALA A 1 75 ? -11.586 14.677 6.097 1.00 96.75 75 ALA A CA 1
ATOM 597 C C . ALA A 1 75 ? -11.856 14.002 7.449 1.00 96.75 75 ALA A C 1
ATOM 599 O O . ALA A 1 75 ? -12.861 14.285 8.092 1.00 96.75 75 ALA A O 1
ATOM 600 N N . SER A 1 76 ? -10.900 13.210 7.947 1.00 97.06 76 SER A N 1
ATOM 601 C CA . SER A 1 76 ? -10.975 12.548 9.258 1.00 97.06 76 SER A CA 1
ATOM 602 C C . SER A 1 76 ? -11.134 13.498 10.454 1.00 97.06 76 SER A C 1
ATOM 604 O O . SER A 1 76 ? -11.388 13.038 11.567 1.00 97.06 76 SER A O 1
ATOM 606 N N . ARG A 1 77 ? -10.983 14.811 10.249 1.00 95.38 77 ARG A N 1
ATOM 607 C CA . ARG A 1 77 ? -11.139 15.853 11.272 1.00 95.38 77 ARG A CA 1
ATOM 608 C C . ARG A 1 77 ? -12.445 16.631 11.164 1.00 95.38 77 ARG A C 1
ATOM 610 O O . ARG A 1 77 ? -12.600 17.635 11.861 1.00 95.38 77 ARG A O 1
ATOM 617 N N . TYR A 1 78 ? -13.349 16.236 10.273 1.00 94.44 78 TYR A N 1
ATOM 618 C CA . TYR A 1 78 ? -14.599 16.953 10.086 1.00 94.44 78 TYR A CA 1
ATOM 619 C C . TYR A 1 78 ? -15.398 16.979 11.404 1.00 94.44 78 TYR A C 1
ATOM 621 O O . TYR A 1 78 ? -15.715 15.914 11.925 1.00 94.44 78 TYR A O 1
ATOM 629 N N . PRO A 1 79 ? -15.727 18.153 11.985 1.00 92.88 79 PRO A N 1
ATOM 630 C CA . PRO A 1 79 ? -16.267 18.216 13.349 1.00 92.88 79 PRO A CA 1
ATOM 631 C C . PRO A 1 79 ? -17.581 17.460 13.567 1.00 92.88 79 PRO A C 1
ATOM 633 O O . PRO A 1 79 ? -17.821 16.970 14.666 1.00 92.88 79 PRO A O 1
ATOM 636 N N . ASN A 1 80 ? -18.420 17.361 12.532 1.00 95.44 80 ASN A N 1
ATOM 637 C CA . ASN A 1 80 ? -19.711 16.673 12.614 1.00 95.44 80 ASN A CA 1
ATOM 638 C C . ASN A 1 80 ? -19.600 15.159 12.383 1.00 95.44 80 ASN A C 1
ATOM 640 O O . ASN A 1 80 ? -20.548 14.439 12.676 1.00 95.44 80 ASN A O 1
ATOM 644 N N . ASP A 1 81 ? -18.474 14.694 11.840 1.00 95.06 81 ASP A N 1
ATOM 645 C CA . ASP A 1 81 ? -18.219 13.282 11.555 1.00 95.06 81 ASP A CA 1
ATOM 646 C C . ASP A 1 81 ? -16.716 12.973 11.690 1.00 95.06 81 ASP A C 1
ATOM 648 O O . ASP A 1 81 ? -16.020 12.705 10.703 1.00 95.06 81 ASP A O 1
ATOM 652 N N . PRO A 1 82 ? -16.150 13.109 12.904 1.00 96.25 82 PRO A N 1
ATOM 653 C CA . PRO A 1 82 ? -14.737 12.863 13.104 1.00 96.25 82 PRO A CA 1
ATOM 654 C C . PRO A 1 82 ? -14.468 11.362 13.054 1.00 96.25 82 PRO A C 1
ATOM 656 O O . PRO A 1 82 ? -15.187 10.545 13.638 1.00 96.25 82 PRO A O 1
ATOM 659 N N . ARG A 1 83 ? -13.359 10.975 12.427 1.00 97.69 83 ARG A N 1
ATOM 660 C CA . ARG A 1 83 ? -12.891 9.593 12.514 1.00 97.69 83 ARG A CA 1
ATOM 661 C C . ARG A 1 83 ? -12.429 9.306 13.945 1.00 97.69 83 ARG A C 1
ATOM 663 O O . ARG A 1 83 ? -11.597 10.032 14.480 1.00 97.69 83 ARG A O 1
ATOM 670 N N . ILE A 1 84 ? -12.923 8.225 14.543 1.00 97.94 84 ILE A N 1
ATOM 671 C CA . ILE A 1 84 ? -12.515 7.769 15.890 1.00 97.94 84 ILE A CA 1
ATOM 672 C C . ILE A 1 84 ? -11.667 6.494 15.868 1.00 97.94 84 ILE A C 1
ATOM 674 O O . ILE A 1 84 ? -11.016 6.155 16.850 1.00 97.94 84 ILE A O 1
ATOM 678 N N . LYS A 1 85 ? -11.690 5.765 14.751 1.00 97.81 85 LYS A N 1
ATOM 679 C CA . LYS A 1 85 ? -10.959 4.511 14.592 1.00 97.81 85 LYS A CA 1
ATOM 680 C C . LYS A 1 85 ? -9.480 4.812 14.335 1.00 97.81 85 LYS A C 1
ATOM 682 O O . LYS A 1 85 ? -9.158 5.576 13.425 1.00 97.81 85 LYS A O 1
ATOM 687 N N . ASP A 1 86 ? -8.584 4.191 15.096 1.00 98.19 86 ASP A N 1
ATOM 688 C CA . ASP A 1 86 ? -7.139 4.292 14.863 1.00 98.19 86 ASP A CA 1
ATOM 689 C C . ASP A 1 86 ? -6.763 3.785 13.458 1.00 98.19 86 ASP A C 1
ATOM 691 O O . ASP A 1 86 ? -7.503 3.026 12.829 1.00 98.19 86 ASP A O 1
ATOM 695 N N . LEU A 1 87 ? -5.642 4.264 12.928 1.00 98.69 87 LEU A N 1
ATOM 696 C CA . LEU A 1 87 ? -5.132 3.908 11.607 1.00 98.69 87 LEU A CA 1
ATOM 697 C C . LEU A 1 87 ? -3.699 3.402 11.733 1.00 98.69 87 LEU A C 1
ATOM 699 O O . LEU A 1 87 ? -2.841 4.091 12.291 1.00 98.69 87 LEU A O 1
ATOM 703 N N . GLU A 1 88 ? -3.417 2.243 11.152 1.00 98.75 88 GLU A N 1
ATOM 704 C CA . GLU A 1 88 ? -2.045 1.771 10.973 1.00 98.75 88 GLU A CA 1
ATOM 705 C C . GLU A 1 88 ? -1.562 2.042 9.545 1.00 98.75 88 GLU A C 1
ATOM 707 O O . GLU A 1 88 ? -2.259 1.757 8.574 1.00 98.75 88 GLU A O 1
ATOM 712 N N . ILE A 1 89 ? -0.353 2.581 9.409 1.00 98.81 89 ILE A N 1
ATOM 713 C CA . ILE A 1 89 ? 0.313 2.767 8.120 1.00 98.81 89 ILE A CA 1
ATOM 714 C C . ILE A 1 89 ? 1.592 1.943 8.128 1.00 98.81 89 ILE A C 1
ATOM 716 O O . ILE A 1 89 ? 2.478 2.193 8.943 1.00 98.81 89 ILE A O 1
ATOM 720 N N . ILE A 1 90 ? 1.680 0.968 7.231 1.00 98.88 90 ILE A N 1
ATOM 721 C CA . ILE A 1 90 ? 2.838 0.101 7.046 1.00 98.88 90 ILE A CA 1
ATOM 722 C C . ILE A 1 90 ? 3.571 0.581 5.798 1.00 98.88 90 ILE A C 1
ATOM 724 O O . ILE A 1 90 ? 2.956 0.778 4.752 1.00 98.88 90 ILE A O 1
ATOM 728 N N . ALA A 1 91 ? 4.875 0.799 5.912 1.00 98.69 91 ALA A N 1
ATOM 729 C CA . ALA A 1 91 ? 5.700 1.281 4.810 1.00 98.69 91 ALA A CA 1
ATOM 730 C C . ALA A 1 91 ? 7.175 0.932 5.040 1.00 98.69 91 ALA A C 1
ATOM 732 O O . ALA A 1 91 ? 7.548 0.469 6.116 1.00 98.69 91 ALA A O 1
ATOM 733 N N . ALA A 1 92 ? 8.029 1.180 4.050 1.00 98.62 92 ALA A N 1
ATOM 734 C CA . ALA A 1 92 ? 9.466 0.947 4.171 1.00 98.62 92 ALA A CA 1
ATOM 735 C C . ALA A 1 92 ? 10.138 1.813 5.262 1.00 98.62 92 ALA A C 1
ATOM 737 O O . ALA A 1 92 ? 9.656 2.913 5.559 1.00 98.62 92 ALA A O 1
ATOM 738 N N . PRO A 1 93 ? 11.294 1.383 5.810 1.00 98.62 93 PRO A N 1
ATOM 739 C CA . PRO A 1 93 ? 12.133 2.234 6.650 1.00 98.62 93 PRO A CA 1
ATOM 740 C C . PRO A 1 93 ? 12.462 3.569 5.978 1.00 98.62 93 PRO A C 1
ATOM 742 O O . PRO A 1 93 ? 12.858 3.605 4.815 1.00 98.62 93 PRO A O 1
ATOM 745 N N . GLY A 1 94 ? 12.311 4.668 6.716 1.00 97.81 94 GLY A N 1
ATOM 746 C CA . GLY A 1 94 ? 12.467 6.032 6.207 1.00 97.81 94 GLY A CA 1
ATOM 747 C C . GLY A 1 94 ? 11.144 6.694 5.811 1.00 97.81 94 GLY A C 1
ATOM 748 O O . GLY A 1 94 ? 11.092 7.924 5.696 1.00 97.81 94 GLY A O 1
ATOM 749 N N . PHE A 1 95 ? 10.049 5.935 5.682 1.00 98.38 95 PHE A N 1
ATOM 750 C CA . PHE A 1 95 ? 8.726 6.500 5.417 1.00 98.38 95 PHE A CA 1
ATOM 751 C C . PHE A 1 95 ? 8.274 7.450 6.527 1.00 98.38 95 PHE A C 1
ATOM 753 O O . PHE A 1 95 ? 7.646 8.468 6.235 1.00 98.38 95 PHE A O 1
ATOM 760 N N . LYS A 1 96 ? 8.619 7.188 7.794 1.00 98.12 96 LYS A N 1
ATOM 761 C CA . LYS A 1 96 ? 8.242 8.086 8.893 1.00 98.12 96 LYS A CA 1
ATOM 762 C C . LYS A 1 96 ? 8.813 9.495 8.695 1.00 98.12 96 LYS A C 1
ATOM 764 O O . LYS A 1 96 ? 8.121 10.476 8.951 1.00 98.12 96 LYS A O 1
ATOM 769 N N . ILE A 1 97 ? 10.042 9.609 8.190 1.00 98.06 97 ILE A N 1
ATOM 770 C CA . ILE A 1 97 ? 10.685 10.902 7.910 1.00 98.06 97 ILE A CA 1
ATOM 771 C C . ILE A 1 97 ? 9.925 11.648 6.805 1.00 98.06 97 ILE A C 1
ATOM 773 O O . ILE A 1 97 ? 9.666 12.851 6.924 1.00 98.06 97 ILE A O 1
ATOM 777 N N . PHE A 1 98 ? 9.541 10.933 5.744 1.00 97.12 98 PHE A N 1
ATOM 778 C CA . PHE A 1 98 ? 8.695 11.471 4.679 1.00 97.12 98 PHE A CA 1
ATOM 779 C C . PHE A 1 98 ? 7.339 11.941 5.229 1.00 97.12 98 PHE A C 1
ATOM 781 O O . PHE A 1 98 ? 6.959 13.095 5.018 1.00 97.12 98 PHE A O 1
ATOM 788 N N . PHE A 1 99 ? 6.657 11.093 6.003 1.00 97.44 99 PHE A N 1
ATOM 789 C CA . PHE A 1 99 ? 5.364 11.391 6.614 1.00 97.44 99 PHE A CA 1
ATOM 790 C C . PHE A 1 99 ? 5.439 12.624 7.522 1.00 97.44 99 PHE A C 1
ATOM 792 O O . PHE A 1 99 ? 4.688 13.575 7.330 1.00 97.44 99 PHE A O 1
ATOM 799 N N . ASP A 1 100 ? 6.396 12.684 8.450 1.00 97.12 100 ASP A N 1
ATOM 800 C CA . ASP A 1 100 ? 6.574 13.833 9.346 1.00 97.12 100 ASP A CA 1
ATOM 801 C C . ASP A 1 100 ? 6.860 15.130 8.564 1.00 97.12 100 ASP A C 1
ATOM 803 O O . ASP A 1 100 ? 6.455 16.224 8.964 1.00 97.12 100 ASP A O 1
ATOM 807 N N . THR A 1 101 ? 7.554 15.035 7.428 1.00 96.88 101 THR A N 1
ATOM 808 C CA . THR A 1 101 ? 7.821 16.181 6.547 1.00 96.88 101 THR A CA 1
ATOM 809 C C . THR A 1 101 ? 6.557 16.670 5.849 1.00 96.88 101 THR A C 1
ATOM 811 O O . THR A 1 101 ? 6.291 17.874 5.855 1.00 96.88 101 THR A O 1
ATOM 814 N N . LEU A 1 102 ? 5.737 15.755 5.331 1.00 95.25 102 LEU A N 1
ATOM 815 C CA . LEU A 1 102 ? 4.425 16.075 4.774 1.00 95.25 102 LEU A CA 1
ATOM 816 C C . LEU A 1 102 ? 3.521 16.738 5.821 1.00 95.25 102 LEU A C 1
ATOM 818 O O . LEU A 1 102 ? 2.938 17.791 5.564 1.00 95.25 102 LEU A O 1
ATOM 822 N N . MET A 1 103 ? 3.447 16.164 7.023 1.00 95.88 103 MET A N 1
ATOM 823 C CA . MET A 1 103 ? 2.640 16.709 8.117 1.00 95.88 103 MET A CA 1
ATOM 824 C C . MET A 1 103 ? 3.078 18.134 8.473 1.00 95.88 103 MET A C 1
ATOM 826 O O . MET A 1 103 ? 2.236 19.018 8.620 1.00 95.88 103 MET A O 1
ATOM 830 N N . ARG A 1 104 ? 4.391 18.402 8.521 1.00 96.38 104 ARG A N 1
ATOM 831 C CA . ARG A 1 104 ? 4.924 19.759 8.734 1.00 96.38 104 ARG A CA 1
ATOM 832 C C . ARG A 1 104 ? 4.525 20.733 7.626 1.00 96.38 104 ARG A C 1
ATOM 834 O O . ARG A 1 104 ? 4.189 21.874 7.944 1.00 96.38 104 ARG A O 1
ATOM 841 N N . ALA A 1 105 ? 4.516 20.303 6.363 1.00 96.38 105 ALA A N 1
ATOM 842 C CA . ALA A 1 105 ? 4.113 21.150 5.237 1.00 96.38 105 ALA A CA 1
ATOM 843 C C . ALA A 1 105 ? 2.659 21.640 5.371 1.00 96.38 105 ALA A C 1
ATOM 845 O O . ALA A 1 105 ? 2.363 22.798 5.074 1.00 96.38 105 ALA A O 1
ATOM 846 N N . TYR A 1 106 ? 1.774 20.799 5.911 1.00 95.75 106 TYR A N 1
ATOM 847 C CA . TYR A 1 106 ? 0.374 21.141 6.181 1.00 95.75 106 TYR A CA 1
ATOM 848 C C . TYR A 1 106 ? 0.110 21.641 7.612 1.00 95.75 106 TYR A C 1
ATOM 850 O O . TYR A 1 106 ? -1.039 21.908 7.973 1.00 95.75 106 TYR A O 1
ATOM 858 N N . LYS A 1 107 ? 1.146 21.824 8.441 1.00 92.25 107 LYS A N 1
ATOM 859 C CA . LYS A 1 107 ? 1.028 22.262 9.842 1.00 92.25 107 LYS A CA 1
ATOM 860 C C . LYS A 1 107 ? 0.012 21.396 10.607 1.00 92.25 107 LYS A C 1
ATOM 862 O O . LYS A 1 107 ? 0.038 20.172 10.555 1.00 92.25 107 LYS A O 1
ATOM 867 N N . ASN A 1 108 ? -0.928 22.032 11.301 1.00 91.00 108 ASN A N 1
ATOM 868 C CA . ASN A 1 108 ? -1.915 21.334 12.109 1.00 91.00 108 ASN A CA 1
ATOM 869 C C . ASN A 1 108 ? -3.045 20.719 11.280 1.00 91.00 108 ASN A C 1
ATOM 871 O O . ASN A 1 108 ? -3.861 20.026 11.872 1.00 91.00 108 ASN A O 1
ATOM 875 N N . TRP A 1 109 ? -3.148 20.967 9.965 1.00 94.12 109 TRP A N 1
ATOM 876 C CA . TRP A 1 109 ? -4.324 20.597 9.162 1.00 94.12 109 TRP A CA 1
ATOM 877 C C . TRP A 1 109 ? -4.520 19.086 9.010 1.00 94.12 109 TRP A C 1
ATOM 879 O O . TRP A 1 109 ? -5.663 18.635 8.997 1.00 94.12 109 TRP A O 1
ATOM 889 N N . LEU A 1 110 ? -3.439 18.306 8.990 1.00 95.00 110 LEU A N 1
ATOM 890 C CA . LEU A 1 110 ? -3.513 16.848 8.837 1.00 95.00 110 LEU A CA 1
ATOM 891 C C . LEU A 1 110 ? -3.407 16.079 10.159 1.00 95.00 110 LEU A C 1
ATOM 893 O O . LEU A 1 110 ? -3.601 14.868 10.163 1.00 95.00 110 LEU A O 1
ATOM 897 N N . ILE A 1 111 ? -3.093 16.748 11.277 1.00 93.75 111 ILE A N 1
ATOM 898 C CA . ILE A 1 111 ? -2.856 16.082 12.566 1.00 93.75 111 ILE A CA 1
ATOM 899 C C . ILE A 1 111 ? -4.173 15.480 13.095 1.00 93.75 111 ILE A C 1
ATOM 901 O O . ILE A 1 111 ? -5.116 16.240 13.339 1.00 93.75 111 ILE A O 1
ATOM 905 N N . PRO A 1 112 ? -4.249 14.149 13.305 1.00 93.94 112 PRO A N 1
ATOM 906 C CA . PRO A 1 112 ? -5.406 13.496 13.914 1.00 93.94 112 PRO A CA 1
ATOM 907 C C . PRO A 1 112 ? -5.754 14.084 15.287 1.00 93.94 112 PRO A C 1
ATOM 909 O O . PRO A 1 112 ? -4.871 14.292 16.116 1.00 93.94 112 PRO A O 1
ATOM 912 N N . THR A 1 113 ? -7.042 14.331 15.544 1.00 94.50 113 THR A N 1
ATOM 913 C CA . THR A 1 113 ? -7.525 14.897 16.822 1.00 94.50 113 THR A CA 1
ATOM 914 C C . THR A 1 113 ? -8.350 13.922 17.661 1.00 94.50 113 THR A C 1
ATOM 916 O O . THR A 1 113 ? -8.474 14.112 18.865 1.00 94.50 113 THR A O 1
ATOM 919 N N . SER A 1 114 ? -8.922 12.894 17.037 1.00 97.12 114 SER A N 1
ATOM 920 C CA . SER A 1 114 ? -9.896 11.964 17.636 1.00 97.12 114 SER A CA 1
ATOM 921 C C . SER A 1 114 ? -9.507 10.488 17.504 1.00 97.12 114 SER A C 1
ATOM 923 O O . SER A 1 114 ? -10.218 9.624 18.002 1.00 97.12 114 SER A O 1
ATOM 925 N N . TYR A 1 115 ? -8.384 10.203 16.845 1.00 98.12 115 TYR A N 1
ATOM 926 C CA . TYR A 1 115 ? -7.829 8.869 16.628 1.00 98.12 115 TYR A CA 1
ATOM 927 C C . TYR A 1 115 ? -6.302 8.962 16.532 1.00 98.12 115 TYR A C 1
ATOM 929 O O . TYR A 1 115 ? -5.743 10.059 16.429 1.00 98.12 115 TYR A O 1
ATOM 937 N N . LYS A 1 116 ? -5.615 7.823 16.557 1.00 98.12 116 LYS A N 1
ATOM 938 C CA . LYS A 1 116 ? -4.159 7.731 16.413 1.00 98.12 116 LYS A CA 1
ATOM 939 C C . LYS A 1 116 ? -3.791 7.204 15.035 1.00 98.12 116 LYS A C 1
ATOM 941 O O . LYS A 1 116 ? -4.403 6.267 14.531 1.00 98.12 116 LYS A O 1
ATOM 946 N N . VAL A 1 117 ? -2.732 7.770 14.463 1.00 98.44 117 VAL A N 1
ATOM 947 C CA . VAL A 1 117 ? -2.038 7.199 13.304 1.00 98.44 117 VAL A CA 1
ATOM 948 C C . VAL A 1 117 ? -0.748 6.562 13.800 1.00 98.44 117 VAL A C 1
ATOM 950 O O . VAL A 1 117 ? 0.091 7.236 14.402 1.00 98.44 117 VAL A O 1
ATOM 953 N N . LYS A 1 118 ? -0.588 5.263 13.557 1.00 98.38 118 LYS A N 1
ATOM 954 C CA . LYS A 1 118 ? 0.600 4.494 13.922 1.00 98.38 118 LYS A CA 1
ATOM 955 C C . LYS A 1 118 ? 1.374 4.140 12.660 1.00 98.38 118 LYS A C 1
ATOM 957 O O . LYS A 1 118 ? 0.900 3.356 11.845 1.00 98.38 118 LYS A O 1
ATOM 962 N N . ILE A 1 119 ? 2.568 4.707 12.516 1.00 98.56 119 ILE A N 1
ATOM 963 C CA . ILE A 1 119 ? 3.490 4.340 11.439 1.00 98.56 119 ILE A CA 1
ATOM 964 C C . ILE A 1 119 ? 4.288 3.110 11.881 1.00 98.56 119 ILE A C 1
ATOM 966 O O . ILE A 1 119 ? 4.906 3.119 12.947 1.00 98.56 119 ILE A O 1
ATOM 970 N N . LEU A 1 120 ? 4.253 2.059 11.071 1.00 98.62 120 LEU A N 1
ATOM 971 C CA . LEU A 1 120 ? 4.925 0.785 11.278 1.00 98.62 120 LEU A CA 1
ATOM 972 C C . LEU A 1 120 ? 5.885 0.547 10.114 1.00 98.62 120 LEU A C 1
ATOM 974 O O . LEU A 1 120 ? 5.474 0.123 9.039 1.00 98.62 120 LEU A O 1
ATOM 978 N N . GLU A 1 121 ? 7.168 0.824 10.323 1.00 98.56 121 GLU A N 1
ATOM 979 C CA . GLU A 1 121 ? 8.165 0.564 9.289 1.00 98.56 121 GLU A CA 1
ATOM 980 C C . GLU A 1 121 ? 8.465 -0.944 9.204 1.00 98.56 121 GLU A C 1
ATOM 982 O O . GLU A 1 121 ? 8.682 -1.615 10.222 1.00 98.56 121 GLU A O 1
ATOM 987 N N . GLN A 1 122 ? 8.413 -1.483 7.987 1.00 98.44 122 GLN A N 1
ATOM 988 C CA . GLN A 1 122 ? 8.643 -2.890 7.675 1.00 98.44 122 GLN A CA 1
ATOM 989 C C . GLN A 1 122 ? 9.559 -2.995 6.452 1.00 98.44 122 GLN A C 1
ATOM 991 O O . GLN A 1 122 ? 9.247 -2.438 5.401 1.00 98.44 122 GLN A O 1
ATOM 996 N N . ASP A 1 123 ? 10.695 -3.684 6.594 1.00 98.12 123 ASP A N 1
ATOM 997 C CA . ASP A 1 123 ? 11.701 -3.771 5.526 1.00 98.12 123 ASP A CA 1
ATOM 998 C C . ASP A 1 123 ? 11.605 -5.074 4.723 1.00 98.12 123 ASP A C 1
ATOM 1000 O O . ASP A 1 123 ? 10.779 -5.191 3.819 1.00 98.12 123 ASP A O 1
ATOM 1004 N N . GLU A 1 124 ? 12.420 -6.071 5.065 1.00 98.00 124 GLU A N 1
ATOM 1005 C CA . GLU A 1 124 ? 12.485 -7.376 4.405 1.00 98.00 124 GLU A CA 1
ATOM 1006 C C . GLU A 1 124 ? 12.181 -8.496 5.401 1.00 98.00 124 GLU A C 1
ATOM 1008 O O . GLU A 1 124 ? 13.029 -9.317 5.748 1.00 98.00 124 GLU A O 1
ATOM 1013 N N . GLU A 1 125 ? 10.953 -8.503 5.902 1.00 98.38 125 GLU A N 1
ATOM 1014 C CA . GLU A 1 125 ? 10.519 -9.367 6.996 1.00 98.38 125 GLU A CA 1
ATOM 1015 C C . GLU A 1 125 ? 9.055 -9.784 6.822 1.00 98.38 125 GLU A C 1
ATOM 1017 O O . GLU A 1 125 ? 8.336 -9.262 5.969 1.00 98.38 125 GLU A O 1
ATOM 1022 N N . THR A 1 126 ? 8.616 -10.742 7.641 1.00 98.62 126 THR A N 1
ATOM 1023 C CA . THR A 1 126 ? 7.212 -11.161 7.727 1.00 98.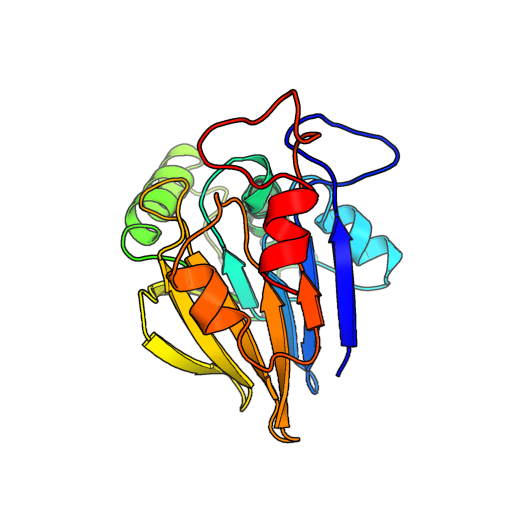62 126 THR A CA 1
ATOM 1024 C C . THR A 1 126 ? 6.645 -10.773 9.083 1.00 98.62 126 THR A C 1
ATOM 1026 O O . THR A 1 126 ? 7.231 -11.105 10.114 1.00 98.62 126 THR A O 1
ATOM 1029 N N . LYS A 1 127 ? 5.498 -10.091 9.090 1.00 98.50 127 LYS A N 1
ATOM 1030 C CA . LYS A 1 127 ? 4.778 -9.679 10.302 1.00 98.50 127 LYS A CA 1
ATOM 1031 C C . LYS A 1 127 ? 3.322 -10.133 10.242 1.00 98.50 127 LYS A C 1
ATOM 1033 O O . LYS A 1 127 ? 2.745 -10.262 9.167 1.00 98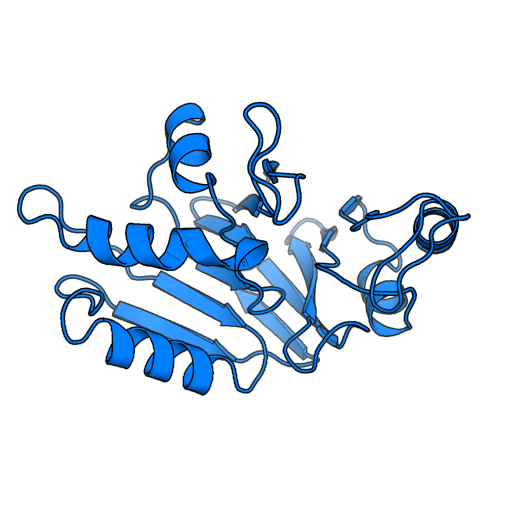.50 127 LYS A O 1
ATOM 1038 N N . LEU A 1 128 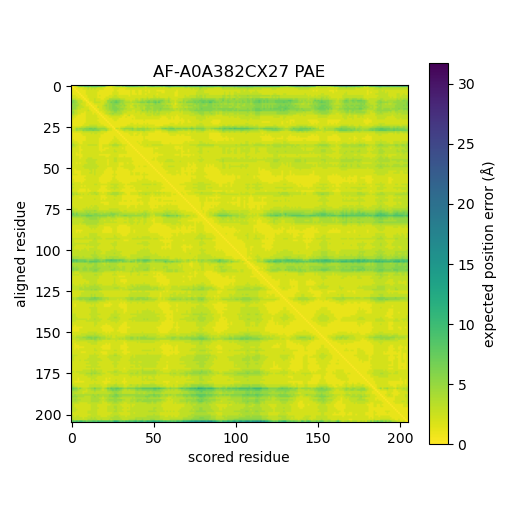? 2.729 -10.379 11.409 1.00 97.56 128 LEU A N 1
ATOM 1039 C CA . LEU A 1 128 ? 1.320 -10.746 11.536 1.00 97.56 128 LEU A CA 1
ATOM 1040 C C . LEU A 1 128 ? 0.471 -9.520 11.876 1.00 97.56 128 LEU A C 1
ATOM 1042 O O . LEU A 1 128 ? 0.760 -8.806 12.834 1.00 97.56 128 LEU A O 1
ATOM 1046 N N . TYR A 1 129 ? -0.617 -9.345 11.133 1.00 96.56 129 TYR A N 1
ATOM 1047 C CA . TYR A 1 129 ? -1.599 -8.280 11.311 1.00 96.56 129 TYR A CA 1
ATOM 1048 C C . TYR A 1 129 ? -2.998 -8.893 11.373 1.00 96.56 129 TYR A C 1
ATOM 1050 O O . TYR A 1 129 ? -3.530 -9.338 10.362 1.00 96.56 129 TYR A O 1
ATOM 1058 N N . ASP A 1 130 ? -3.594 -8.989 12.562 1.00 92.75 130 ASP A N 1
ATOM 1059 C CA . ASP A 1 130 ? -4.939 -9.569 12.758 1.00 92.75 130 ASP A CA 1
ATOM 1060 C C . ASP A 1 130 ? -5.091 -11.021 12.234 1.00 92.75 130 ASP A C 1
ATOM 1062 O O . ASP A 1 130 ? -6.177 -11.496 11.868 1.00 92.75 130 ASP A O 1
ATOM 1066 N N . GLY A 1 131 ? -3.975 -11.759 12.231 1.00 92.19 131 GLY A N 1
ATOM 1067 C CA . GLY A 1 131 ? -3.859 -13.119 11.697 1.00 92.19 131 GLY A CA 1
ATOM 1068 C C . GLY A 1 131 ? -3.547 -13.194 10.198 1.00 92.19 131 GLY A C 1
ATOM 1069 O O . GLY A 1 131 ? -3.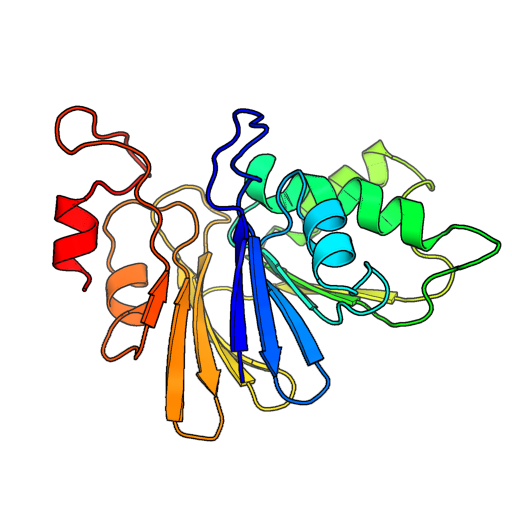440 -14.297 9.676 1.00 92.19 131 GLY A O 1
ATOM 1070 N N . LEU A 1 132 ? -3.390 -12.059 9.513 1.00 96.12 132 LEU A N 1
ATOM 1071 C CA . LEU A 1 132 ? -2.858 -11.980 8.154 1.00 96.12 132 LEU A CA 1
ATOM 1072 C C . LEU A 1 132 ? -1.328 -11.930 8.214 1.00 96.12 132 LEU A C 1
ATOM 1074 O O . LEU A 1 132 ? -0.771 -11.019 8.827 1.00 96.12 132 LEU A O 1
ATOM 1078 N N . SER A 1 133 ? -0.654 -12.897 7.598 1.00 98.25 133 SER A N 1
ATOM 1079 C CA . SER A 1 133 ? 0.803 -12.876 7.452 1.00 98.25 133 SER A CA 1
ATOM 1080 C C . SER A 1 133 ? 1.172 -11.968 6.289 1.00 98.25 133 SER A C 1
ATOM 1082 O O . SER A 1 133 ? 0.652 -12.135 5.187 1.00 98.25 133 SER A O 1
ATOM 1084 N N . VAL A 1 134 ? 2.020 -10.972 6.536 1.00 98.75 134 VAL A N 1
ATOM 1085 C CA . VAL A 1 134 ? 2.426 -9.986 5.534 1.00 98.75 134 VAL A CA 1
ATOM 1086 C C . VAL A 1 134 ? 3.938 -9.951 5.439 1.00 98.75 134 VAL A C 1
ATOM 1088 O O . VAL A 1 134 ? 4.623 -9.473 6.346 1.00 98.75 134 VAL A O 1
ATOM 1091 N N . THR A 1 135 ? 4.452 -10.450 4.323 1.00 98.88 135 THR A N 1
ATOM 1092 C CA . THR A 1 135 ? 5.868 -10.408 3.969 1.00 98.88 135 THR A CA 1
ATOM 1093 C C . THR A 1 135 ? 6.124 -9.212 3.068 1.00 98.88 135 THR A C 1
ATOM 1095 O O . THR A 1 135 ? 5.393 -9.004 2.104 1.00 98.88 135 THR A O 1
ATOM 1098 N N . SER A 1 136 ? 7.176 -8.450 3.342 1.00 98.88 136 SER A N 1
ATOM 1099 C CA . SER A 1 136 ? 7.662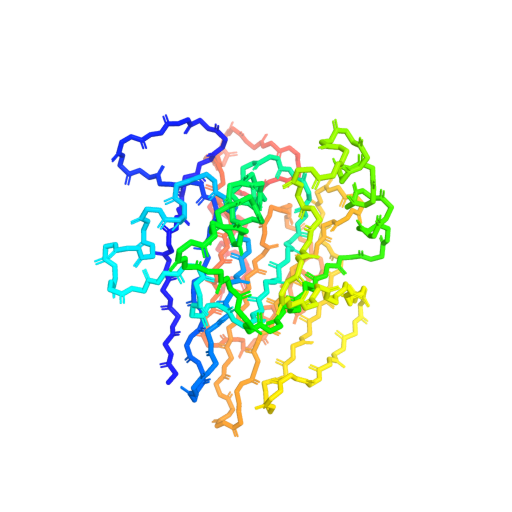 -7.392 2.454 1.00 98.88 136 SER A CA 1
ATOM 1100 C C . SER A 1 136 ? 9.057 -7.724 1.935 1.00 98.88 136 SER A C 1
ATOM 1102 O O . SER A 1 136 ? 9.834 -8.408 2.607 1.00 98.88 136 SER A O 1
ATOM 1104 N N . LYS A 1 137 ? 9.375 -7.254 0.728 1.00 98.81 137 LYS A N 1
ATOM 1105 C CA . LYS A 1 137 ? 10.717 -7.346 0.131 1.00 98.81 137 LYS A CA 1
ATOM 1106 C C . LYS A 1 137 ? 11.063 -6.060 -0.596 1.00 98.81 137 LYS A C 1
ATOM 1108 O O . LYS A 1 137 ? 10.171 -5.409 -1.142 1.00 98.81 137 LYS A O 1
ATOM 1113 N N . LYS A 1 138 ? 12.355 -5.721 -0.644 1.00 98.69 138 LYS A N 1
ATOM 1114 C CA . LYS A 1 138 ? 12.854 -4.654 -1.520 1.00 98.69 138 LYS A CA 1
ATOM 1115 C C . LYS A 1 138 ? 12.578 -5.010 -2.977 1.00 98.69 138 LYS A C 1
ATOM 1117 O O . LYS A 1 138 ? 12.797 -6.144 -3.401 1.00 98.69 138 LYS A O 1
ATOM 1122 N N . VAL A 1 139 ? 12.112 -4.024 -3.734 1.00 98.69 139 VAL A N 1
ATOM 1123 C CA . VAL A 1 139 ? 11.860 -4.142 -5.173 1.00 98.69 139 VAL A CA 1
ATOM 1124 C C . VAL A 1 139 ? 12.621 -3.053 -5.932 1.00 98.69 139 VAL A C 1
ATOM 1126 O O . VAL A 1 139 ? 13.138 -2.105 -5.336 1.00 98.69 139 VAL A O 1
ATOM 1129 N N . LYS A 1 140 ? 12.786 -3.219 -7.244 1.00 98.31 140 LYS A N 1
ATOM 1130 C CA . LYS A 1 140 ? 13.719 -2.426 -8.053 1.00 98.31 140 LYS A CA 1
ATOM 1131 C C . LYS A 1 140 ? 13.014 -1.212 -8.664 1.00 98.31 140 LYS A C 1
ATOM 1133 O O . LYS A 1 140 ? 12.677 -1.238 -9.842 1.00 98.31 140 LYS A O 1
ATOM 1138 N N . HIS A 1 141 ? 12.844 -0.158 -7.862 1.00 98.19 141 HIS A N 1
ATOM 1139 C CA . HIS A 1 141 ? 12.314 1.146 -8.295 1.00 98.19 141 HIS A CA 1
ATOM 1140 C C . HIS A 1 141 ? 13.024 2.323 -7.604 1.00 98.19 141 HIS A C 1
ATOM 1142 O O . HIS A 1 141 ? 14.016 2.828 -8.126 1.00 98.19 141 HIS A O 1
ATOM 1148 N N . ILE A 1 142 ? 12.594 2.695 -6.393 1.00 98.12 142 ILE A N 1
ATOM 1149 C CA . ILE A 1 142 ? 13.263 3.665 -5.496 1.00 98.12 142 ILE A CA 1
ATOM 1150 C C . ILE A 1 142 ? 13.542 3.051 -4.112 1.00 98.12 142 ILE A C 1
ATOM 1152 O O . ILE A 1 142 ? 12.954 2.027 -3.775 1.00 98.12 142 ILE A O 1
ATOM 1156 N N . GLU A 1 143 ? 14.375 3.679 -3.269 1.00 97.50 143 GLU A N 1
ATOM 1157 C CA . GLU A 1 143 ? 14.806 3.101 -1.972 1.00 97.50 143 GLU A CA 1
ATOM 1158 C C . GLU A 1 143 ? 13.642 2.699 -1.048 1.00 97.50 143 GLU A C 1
ATOM 1160 O O . GLU A 1 143 ? 13.701 1.668 -0.377 1.00 97.50 143 GLU A O 1
ATOM 1165 N N . LEU A 1 144 ? 12.554 3.475 -1.041 1.00 97.88 144 LEU A N 1
ATOM 1166 C CA . LEU A 1 144 ? 11.363 3.187 -0.233 1.00 97.88 144 LEU A CA 1
ATOM 1167 C C . LEU A 1 144 ? 10.458 2.094 -0.826 1.00 97.88 144 LEU A C 1
ATOM 1169 O O . LEU A 1 144 ? 9.438 1.783 -0.223 1.00 97.88 144 LEU A O 1
ATOM 1173 N N . SER A 1 145 ? 10.802 1.506 -1.975 1.00 98.75 145 SER A N 1
ATOM 1174 C CA . SER A 1 145 ? 9.907 0.585 -2.687 1.00 98.75 145 SER A CA 1
ATOM 1175 C C . SER A 1 145 ? 9.912 -0.805 -2.081 1.00 98.75 145 SER A C 1
ATOM 1177 O O . SER A 1 145 ? 10.957 -1.462 -1.997 1.00 98.75 145 SER A O 1
ATOM 1179 N N . ARG A 1 146 ? 8.735 -1.270 -1.675 1.00 98.81 146 ARG A N 1
ATOM 1180 C CA . ARG A 1 146 ? 8.489 -2.634 -1.222 1.00 98.81 146 ARG A CA 1
ATOM 1181 C C . ARG A 1 146 ? 7.329 -3.238 -1.998 1.00 98.81 146 ARG A C 1
ATOM 1183 O O . ARG A 1 146 ? 6.283 -2.612 -2.155 1.00 98.81 146 ARG A O 1
ATOM 1190 N N . GLY A 1 147 ? 7.521 -4.484 -2.413 1.00 98.75 147 GLY A N 1
ATOM 1191 C CA . GLY A 1 147 ? 6.418 -5.376 -2.741 1.00 98.75 147 GLY A CA 1
ATOM 1192 C C . GLY A 1 147 ? 5.925 -6.063 -1.470 1.00 98.75 147 GLY A C 1
ATOM 1193 O O . GLY A 1 147 ? 6.678 -6.198 -0.497 1.00 98.75 147 GLY A O 1
ATOM 1194 N N . TYR A 1 148 ? 4.681 -6.533 -1.490 1.00 98.88 148 TYR A N 1
ATOM 1195 C CA . TYR A 1 148 ? 4.074 -7.248 -0.369 1.00 98.88 148 TYR A CA 1
ATOM 1196 C C . TYR A 1 148 ? 3.475 -8.578 -0.814 1.00 98.88 148 TYR A C 1
ATOM 1198 O O . TYR A 1 148 ? 2.839 -8.656 -1.862 1.00 98.88 148 TYR A O 1
ATOM 1206 N N . ARG A 1 149 ? 3.613 -9.610 0.016 1.00 98.81 149 ARG A N 1
ATOM 1207 C CA . ARG A 1 149 ? 2.852 -10.861 -0.053 1.00 98.81 149 ARG A CA 1
ATOM 1208 C C . ARG A 1 149 ? 1.974 -10.943 1.180 1.00 98.81 149 ARG A C 1
ATOM 1210 O O . ARG A 1 149 ? 2.453 -10.783 2.299 1.00 98.81 149 ARG A O 1
ATOM 1217 N N . PHE A 1 150 ? 0.704 -11.231 0.962 1.00 98.69 150 PHE A N 1
ATOM 1218 C CA . PHE A 1 150 ? -0.292 -11.433 1.998 1.00 98.69 150 PHE A CA 1
ATOM 1219 C C . PHE A 1 150 ? -0.698 -12.898 1.988 1.00 98.69 150 PHE A C 1
ATOM 1221 O O . PHE A 1 150 ? -1.115 -13.411 0.953 1.00 98.69 150 PHE A O 1
ATOM 1228 N N . GLU A 1 151 ? -0.599 -13.562 3.130 1.00 98.38 151 GLU A N 1
ATOM 1229 C CA . GLU A 1 151 ? -0.976 -14.958 3.305 1.00 98.38 151 GLU A CA 1
ATOM 1230 C C . GLU A 1 151 ? -2.008 -15.089 4.425 1.00 98.38 151 GLU A C 1
ATOM 1232 O O . GLU A 1 151 ? -1.817 -14.654 5.565 1.00 98.38 151 GLU A O 1
ATOM 1237 N N . PHE A 1 152 ? -3.151 -15.654 4.059 1.00 96.44 152 PHE A N 1
ATOM 1238 C CA . PHE A 1 152 ? -4.316 -15.803 4.910 1.00 96.44 152 PHE A CA 1
ATOM 1239 C C . PHE A 1 152 ? -4.240 -17.103 5.726 1.00 96.44 152 PHE A C 1
ATOM 1241 O O . PHE A 1 152 ? -3.659 -18.084 5.268 1.00 96.44 152 PHE A O 1
ATOM 1248 N N . PRO A 1 153 ? -4.926 -17.189 6.885 1.00 94.94 153 PRO A N 1
ATOM 1249 C CA . PRO A 1 153 ? -4.928 -18.395 7.725 1.00 94.94 153 PRO A CA 1
ATOM 1250 C C . PRO A 1 153 ? -5.386 -19.691 7.040 1.00 94.94 153 PRO A C 1
ATOM 1252 O O . PRO A 1 153 ? -5.120 -20.777 7.540 1.00 94.94 153 PRO A O 1
ATOM 1255 N N . ASN A 1 154 ? -6.113 -19.593 5.924 1.00 94.31 154 ASN A N 1
ATOM 1256 C CA . ASN A 1 154 ? -6.557 -20.742 5.133 1.00 94.31 154 ASN A CA 1
ATOM 1257 C C . ASN A 1 154 ? -5.525 -21.186 4.074 1.00 94.31 154 ASN A C 1
ATOM 1259 O O . ASN A 1 154 ? -5.872 -21.981 3.204 1.00 94.31 154 ASN A O 1
ATOM 1263 N N . GLY A 1 155 ? -4.304 -20.641 4.109 1.00 95.62 155 GLY A N 1
ATOM 1264 C CA . GLY A 1 155 ? -3.210 -20.952 3.189 1.00 95.62 155 GLY A CA 1
ATOM 1265 C C . GLY A 1 155 ? -3.278 -20.237 1.840 1.00 95.62 155 GLY A C 1
ATOM 1266 O O . GLY A 1 155 ? -2.362 -20.389 1.042 1.00 95.62 155 GLY A O 1
ATOM 1267 N N . LYS A 1 156 ? -4.332 -19.453 1.565 1.00 97.25 156 LYS A N 1
ATOM 1268 C CA . LYS A 1 156 ? -4.392 -18.641 0.344 1.00 97.25 156 LYS A CA 1
ATOM 1269 C C . LYS A 1 156 ? -3.468 -17.441 0.446 1.00 97.25 156 LYS A C 1
ATOM 1271 O O . LYS A 1 156 ? -3.366 -16.836 1.512 1.00 97.25 156 LYS A O 1
ATOM 1276 N N . SER A 1 157 ? -2.853 -17.050 -0.660 1.00 98.19 157 SER A N 1
ATOM 1277 C CA . SER A 1 157 ? -1.939 -15.914 -0.697 1.00 98.19 157 SER A CA 1
ATOM 1278 C C . SER A 1 157 ? -2.045 -15.095 -1.977 1.00 98.19 157 SER A C 1
ATOM 1280 O O . SER A 1 157 ? -2.484 -15.575 -3.019 1.00 98.19 157 SER A O 1
ATOM 1282 N N . PHE A 1 158 ? -1.653 -13.829 -1.898 1.00 98.50 158 PHE A N 1
ATOM 1283 C CA . PHE A 1 158 ? -1.444 -13.006 -3.081 1.00 98.50 158 PHE A CA 1
ATOM 1284 C C . PHE A 1 158 ? -0.284 -12.041 -2.877 1.00 98.50 158 PHE A C 1
ATOM 1286 O O . PHE A 1 158 ? 0.006 -11.639 -1.748 1.00 98.50 158 PHE A O 1
ATOM 1293 N N . ALA A 1 159 ? 0.354 -11.649 -3.973 1.00 98.62 159 ALA A N 1
ATOM 1294 C CA . ALA A 1 159 ? 1.434 -10.676 -3.982 1.00 98.62 159 ALA A CA 1
ATOM 1295 C C . ALA A 1 159 ? 1.033 -9.406 -4.745 1.00 98.62 159 ALA A C 1
ATOM 1297 O O . ALA A 1 159 ? 0.314 -9.476 -5.740 1.00 98.62 159 ALA A O 1
ATOM 1298 N N . VAL A 1 160 ? 1.502 -8.250 -4.279 1.00 98.69 160 VAL A N 1
ATOM 1299 C CA . VAL A 1 160 ? 1.362 -6.940 -4.928 1.00 98.69 160 VAL A CA 1
ATOM 1300 C C . VAL A 1 160 ? 2.757 -6.367 -5.118 1.00 98.69 160 VAL A C 1
ATOM 1302 O O . VAL A 1 160 ? 3.511 -6.261 -4.149 1.00 98.69 160 VAL A O 1
ATOM 1305 N N . SER A 1 161 ? 3.109 -6.007 -6.350 1.00 98.56 161 SER A N 1
ATOM 1306 C CA . SER A 1 161 ? 4.471 -5.560 -6.657 1.00 98.56 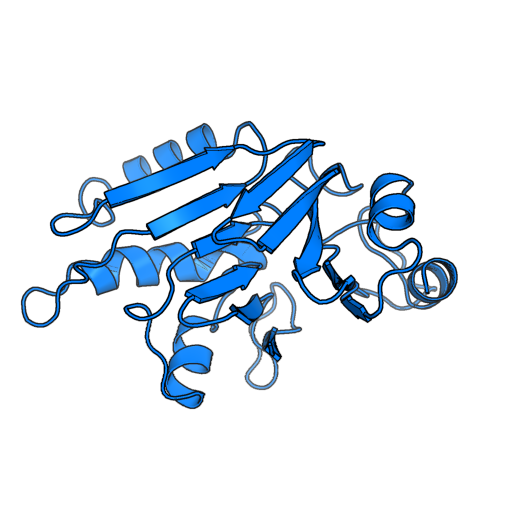161 SER A CA 1
ATOM 1307 C C . SER A 1 161 ? 4.769 -4.128 -6.220 1.00 98.56 161 SER A C 1
ATOM 1309 O O . SER A 1 161 ? 5.911 -3.830 -5.880 1.00 98.56 161 SER A O 1
ATOM 1311 N N . GLY A 1 162 ? 3.760 -3.248 -6.252 1.00 98.12 162 GLY A N 1
ATOM 1312 C CA . GLY A 1 162 ? 4.019 -1.817 -6.424 1.00 98.12 162 GLY A CA 1
ATOM 1313 C C . GLY A 1 162 ? 4.699 -1.558 -7.767 1.00 98.12 162 GLY A C 1
ATOM 1314 O O . GLY A 1 162 ? 4.665 -2.419 -8.649 1.00 98.12 162 GLY A O 1
ATOM 1315 N N . ASP A 1 163 ? 5.351 -0.411 -7.897 1.00 98.44 163 ASP A N 1
ATOM 1316 C CA . ASP A 1 163 ? 6.220 -0.146 -9.041 1.00 98.44 163 ASP A CA 1
ATOM 1317 C C . ASP A 1 163 ? 7.564 -0.855 -8.852 1.00 98.44 163 ASP A C 1
ATOM 1319 O O . ASP A 1 163 ? 8.197 -0.761 -7.793 1.00 98.44 163 ASP A O 1
ATOM 1323 N N . THR A 1 164 ? 7.992 -1.594 -9.868 1.00 98.44 164 THR A N 1
ATOM 1324 C CA . THR A 1 164 ? 9.270 -2.296 -9.892 1.00 98.44 164 THR A CA 1
ATOM 1325 C C . THR A 1 164 ? 9.625 -2.793 -11.281 1.00 98.44 164 THR A C 1
ATOM 1327 O O . THR A 1 164 ? 8.781 -3.177 -12.083 1.00 98.44 164 THR A O 1
ATOM 1330 N N . ASP A 1 165 ? 10.927 -2.916 -11.509 1.00 97.94 165 ASP A N 1
ATOM 1331 C CA . ASP A 1 165 ? 11.518 -3.749 -12.546 1.00 97.94 165 ASP A CA 1
ATOM 1332 C C . ASP A 1 165 ? 11.526 -5.239 -12.137 1.00 97.94 165 ASP A C 1
ATOM 1334 O O . ASP A 1 165 ? 11.358 -5.577 -10.957 1.00 97.94 165 ASP A O 1
ATOM 1338 N N . TYR A 1 166 ? 11.806 -6.143 -13.080 1.00 97.50 166 TYR A N 1
ATOM 1339 C CA . TYR A 1 166 ? 12.000 -7.564 -12.769 1.00 97.50 166 TYR A CA 1
ATOM 1340 C C . TYR A 1 166 ? 13.158 -7.743 -11.769 1.00 97.50 166 TYR A C 1
ATOM 1342 O O . TYR A 1 166 ? 14.292 -7.316 -12.023 1.00 97.50 166 TYR A O 1
ATOM 1350 N N . CYS A 1 167 ? 12.895 -8.361 -10.612 1.00 98.31 167 CYS A N 1
ATOM 1351 C CA . CYS A 1 167 ? 13.882 -8.486 -9.537 1.00 98.31 167 CYS A CA 1
ATOM 1352 C C . CYS A 1 167 ? 13.637 -9.684 -8.605 1.00 98.31 167 CYS A C 1
ATOM 1354 O O . CYS A 1 167 ? 12.530 -10.213 -8.517 1.00 98.31 167 CYS A O 1
ATOM 1356 N N . ALA A 1 168 ? 14.678 -10.082 -7.862 1.00 98.38 168 ALA A N 1
ATOM 1357 C CA . ALA A 1 168 ? 14.638 -11.218 -6.937 1.00 98.38 168 ALA A CA 1
ATOM 1358 C C . ALA A 1 168 ? 13.583 -11.069 -5.829 1.00 98.38 168 ALA A C 1
ATOM 1360 O O . ALA A 1 168 ? 12.893 -12.035 -5.521 1.00 98.38 168 ALA A O 1
ATOM 1361 N N . GLY A 1 169 ? 13.404 -9.859 -5.286 1.00 98.25 169 GLY A N 1
ATOM 1362 C CA . GLY A 1 169 ? 12.387 -9.602 -4.265 1.00 98.25 169 GLY A CA 1
ATOM 1363 C C . GLY A 1 169 ? 10.977 -9.927 -4.759 1.00 98.25 169 GLY A C 1
ATOM 1364 O O . GLY A 1 169 ? 10.213 -10.570 -4.044 1.00 98.25 169 GLY A O 1
ATOM 1365 N N . MET A 1 170 ? 10.656 -9.575 -6.009 1.00 98.31 170 MET A N 1
ATOM 1366 C CA . MET A 1 170 ? 9.356 -9.901 -6.595 1.00 98.31 170 MET A CA 1
ATOM 1367 C C . MET A 1 170 ? 9.215 -11.394 -6.924 1.00 98.31 170 MET A C 1
ATOM 1369 O O . MET A 1 170 ? 8.146 -11.959 -6.706 1.00 98.31 170 MET A O 1
ATOM 1373 N N . ILE A 1 171 ? 10.289 -12.054 -7.375 1.00 98.44 171 ILE A N 1
ATOM 1374 C CA . ILE A 1 171 ? 10.303 -13.516 -7.571 1.00 98.44 171 ILE A CA 1
ATOM 1375 C C . ILE A 1 171 ? 9.988 -14.232 -6.250 1.00 98.44 171 ILE A C 1
ATOM 1377 O O . ILE A 1 171 ? 9.160 -15.139 -6.218 1.00 98.44 171 ILE A O 1
ATOM 1381 N N . ASP A 1 172 ? 10.624 -13.823 -5.151 1.00 98.44 172 ASP A N 1
ATOM 1382 C CA . ASP A 1 172 ? 10.423 -14.453 -3.844 1.00 98.44 172 ASP A CA 1
ATOM 1383 C C . ASP A 1 172 ? 9.016 -14.210 -3.287 1.00 98.44 172 ASP A C 1
ATOM 1385 O O . ASP A 1 172 ? 8.411 -15.130 -2.737 1.00 98.44 172 ASP A O 1
ATOM 1389 N N . LEU A 1 173 ? 8.466 -13.002 -3.453 1.00 98.69 173 LEU A N 1
ATOM 1390 C CA . LEU A 1 173 ? 7.090 -12.700 -3.044 1.00 98.69 173 LEU A CA 1
ATOM 1391 C C . LEU A 1 173 ? 6.054 -13.476 -3.871 1.00 98.69 173 LEU A C 1
ATOM 1393 O O . LEU A 1 173 ? 5.039 -13.905 -3.323 1.00 98.69 173 LEU A O 1
ATOM 1397 N N . GLY A 1 174 ? 6.302 -13.649 -5.171 1.00 98.06 174 GLY A N 1
ATOM 1398 C CA . GLY A 1 174 ? 5.395 -14.321 -6.102 1.00 98.06 174 GLY A CA 1
ATOM 1399 C C . GLY A 1 174 ? 5.438 -15.847 -6.062 1.00 98.06 174 GLY A C 1
ATOM 1400 O O . GLY A 1 174 ? 4.479 -16.487 -6.485 1.00 98.06 174 GLY A O 1
ATOM 1401 N N . ARG A 1 175 ? 6.518 -16.446 -5.542 1.00 97.38 175 ARG A N 1
ATOM 1402 C CA . ARG A 1 175 ? 6.710 -17.903 -5.549 1.00 97.38 175 ARG A CA 1
ATOM 1403 C C . ARG A 1 175 ? 5.537 -18.620 -4.874 1.00 97.38 175 ARG A C 1
ATOM 1405 O O . ARG A 1 175 ? 5.317 -18.459 -3.675 1.00 97.38 175 ARG A O 1
ATOM 1412 N N . GLU A 1 176 ? 4.820 -19.427 -5.655 1.00 96.94 176 GLU A N 1
ATOM 1413 C CA . GLU A 1 176 ? 3.641 -20.201 -5.224 1.00 96.94 176 GLU A CA 1
ATOM 1414 C C . GLU A 1 176 ? 2.471 -19.348 -4.694 1.00 96.94 176 GLU A C 1
ATOM 1416 O O . GLU A 1 176 ? 1.589 -19.862 -4.007 1.00 96.94 176 GLU A O 1
ATOM 1421 N N . ALA A 1 177 ? 2.435 -18.047 -4.999 1.00 97.88 177 ALA A N 1
ATOM 1422 C CA . ALA A 1 177 ? 1.284 -17.218 -4.667 1.00 97.88 177 ALA A CA 1
ATOM 1423 C C . ALA A 1 177 ? 0.062 -17.625 -5.512 1.00 97.88 177 ALA A C 1
ATOM 1425 O O . ALA A 1 177 ? 0.190 -17.878 -6.709 1.00 97.88 177 ALA A O 1
ATOM 1426 N N . ASP A 1 178 ? -1.143 -17.637 -4.927 1.00 98.06 178 ASP A N 1
ATOM 1427 C CA . ASP A 1 178 ? -2.365 -17.951 -5.690 1.00 98.06 178 ASP A CA 1
ATOM 1428 C C . ASP A 1 178 ? -2.753 -16.829 -6.671 1.00 98.06 178 ASP A C 1
ATOM 1430 O O . ASP A 1 178 ? -3.520 -17.051 -7.609 1.00 98.06 178 ASP A O 1
ATOM 1434 N N . LEU A 1 179 ? -2.282 -15.605 -6.421 1.00 98.12 179 LEU A N 1
ATOM 1435 C CA . LEU A 1 179 ? -2.543 -14.423 -7.237 1.00 98.12 179 LEU A CA 1
ATOM 1436 C C . LEU A 1 179 ? -1.353 -13.460 -7.181 1.00 98.12 179 LEU A C 1
ATOM 1438 O O . LEU A 1 179 ? -0.843 -13.151 -6.106 1.00 98.12 179 LEU A O 1
ATOM 1442 N N . MET A 1 180 ? -0.974 -12.901 -8.327 1.00 98.19 180 MET A N 1
ATOM 1443 C CA . MET A 1 180 ? -0.009 -11.806 -8.414 1.00 98.19 180 MET A CA 1
ATOM 1444 C C . MET A 1 180 ? -0.671 -10.587 -9.059 1.00 98.19 180 MET A C 1
ATOM 1446 O O . MET A 1 180 ? -1.239 -10.674 -10.146 1.00 98.19 180 MET A O 1
ATOM 1450 N N . ILE A 1 181 ? -0.609 -9.448 -8.373 1.00 98.44 181 ILE A N 1
ATOM 1451 C CA . ILE A 1 181 ? -1.011 -8.135 -8.875 1.00 98.44 181 ILE A CA 1
ATOM 1452 C C . ILE A 1 181 ? 0.281 -7.391 -9.200 1.00 98.44 181 ILE A C 1
ATOM 1454 O O . ILE A 1 181 ? 0.953 -6.869 -8.308 1.00 98.44 181 ILE A O 1
ATOM 1458 N N . LEU A 1 182 ? 0.644 -7.410 -10.479 1.00 98.06 182 LEU A N 1
ATOM 1459 C CA . LEU A 1 182 ? 1.887 -6.839 -10.982 1.00 98.06 182 LEU A CA 1
ATOM 1460 C C . LEU A 1 182 ? 1.623 -5.518 -11.695 1.00 98.06 182 LEU A C 1
ATOM 1462 O O . LEU A 1 182 ? 0.643 -5.392 -12.436 1.00 98.06 182 LEU A O 1
ATOM 1466 N N . GLU A 1 183 ? 2.518 -4.554 -11.501 1.00 96.12 183 GLU A N 1
ATOM 1467 C CA . GLU A 1 183 ? 2.605 -3.417 -12.408 1.00 96.12 183 GLU A CA 1
ATOM 1468 C C . GLU A 1 183 ? 3.001 -3.888 -13.812 1.00 96.12 183 GLU A C 1
ATOM 1470 O O . GLU A 1 183 ? 3.645 -4.921 -13.986 1.00 96.12 183 GLU A O 1
ATOM 1475 N N . CYS A 1 184 ? 2.578 -3.148 -14.828 1.00 95.44 184 CYS A N 1
ATOM 1476 C CA . CYS A 1 184 ? 2.865 -3.471 -16.220 1.00 95.44 184 CYS A CA 1
ATOM 1477 C C . CYS A 1 184 ? 2.763 -2.186 -17.045 1.00 95.44 184 CYS A C 1
ATOM 1479 O O . CYS A 1 184 ? 1.838 -2.005 -17.843 1.00 95.44 184 CYS A O 1
ATOM 1481 N N . SER A 1 185 ? 3.664 -1.246 -16.767 1.00 89.06 185 SER A N 1
ATOM 1482 C CA . SER A 1 185 ? 3.495 0.158 -17.156 1.00 89.06 185 SER A CA 1
ATOM 1483 C C . SER A 1 185 ? 3.692 0.434 -18.647 1.00 89.06 185 SER A C 1
ATOM 1485 O O . SER A 1 185 ? 3.088 1.365 -19.182 1.00 89.06 185 SER A O 1
ATOM 1487 N N . THR A 1 186 ? 4.527 -0.351 -19.338 1.00 92.25 186 THR A N 1
ATOM 1488 C CA . THR A 1 186 ? 4.877 -0.099 -20.749 1.00 92.25 186 THR A CA 1
ATOM 1489 C C . THR A 1 186 ? 4.952 -1.383 -21.575 1.00 92.25 186 THR A C 1
ATOM 1491 O O . THR A 1 186 ? 5.313 -2.426 -2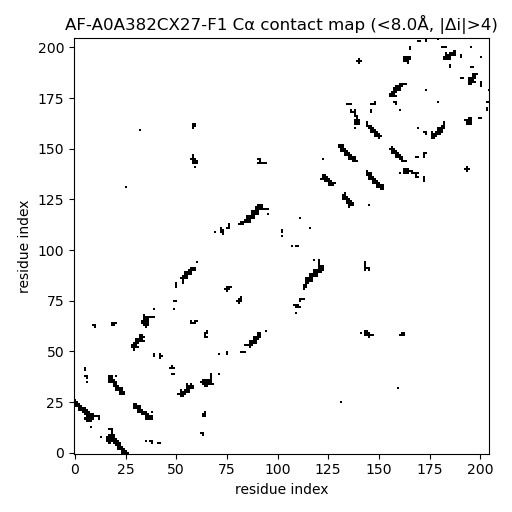1.034 1.00 92.25 186 THR A O 1
ATOM 1494 N N . PRO A 1 187 ? 4.637 -1.339 -22.885 1.00 96.06 187 PRO A N 1
ATOM 1495 C CA . PRO A 1 187 ? 4.929 -2.444 -23.798 1.00 96.06 187 PRO A CA 1
ATOM 1496 C C . PRO A 1 187 ? 6.431 -2.758 -23.866 1.00 96.06 187 PRO A C 1
ATOM 1498 O O . PRO A 1 187 ? 7.258 -1.871 -23.664 1.00 96.06 187 PRO A O 1
ATOM 1501 N N . ASP A 1 188 ? 6.786 -3.992 -24.239 1.00 96.81 188 ASP A N 1
ATOM 1502 C CA . ASP A 1 188 ? 8.175 -4.486 -24.272 1.00 96.81 188 ASP A CA 1
ATOM 1503 C C . ASP A 1 188 ? 9.153 -3.570 -25.034 1.00 96.81 188 ASP A C 1
ATOM 1505 O O . ASP A 1 188 ? 10.293 -3.373 -24.618 1.00 96.81 188 ASP A O 1
ATOM 1509 N N . ASN A 1 189 ? 8.714 -2.973 -26.145 1.00 97.19 189 ASN A N 1
ATOM 1510 C CA . ASN A 1 189 ? 9.544 -2.099 -26.978 1.00 97.19 189 ASN A CA 1
ATOM 1511 C C . ASN A 1 189 ? 9.731 -0.678 -26.412 1.00 97.19 189 ASN A C 1
ATOM 1513 O O . ASN A 1 189 ? 10.476 0.106 -26.997 1.00 97.19 189 ASN A O 1
ATOM 1517 N N . LEU A 1 190 ? 9.056 -0.339 -25.311 1.00 96.88 190 LEU A N 1
ATOM 1518 C CA . LEU A 1 190 ? 9.101 0.964 -24.640 1.00 96.88 190 LEU A CA 1
ATOM 1519 C C . LEU A 1 190 ? 9.550 0.842 -23.176 1.00 96.88 190 LEU A C 1
ATOM 1521 O O . LEU A 1 190 ? 9.191 1.683 -22.355 1.00 96.88 190 LEU A O 1
ATOM 1525 N N . LYS A 1 191 ? 10.331 -0.198 -22.853 1.00 96.94 191 LYS A N 1
ATOM 1526 C CA . LYS A 1 191 ? 10.841 -0.475 -21.505 1.00 96.94 191 LYS A CA 1
ATOM 1527 C C . LYS A 1 191 ? 11.389 0.778 -20.818 1.00 96.94 191 LYS A C 1
ATOM 1529 O O . LYS A 1 191 ? 12.299 1.437 -21.322 1.00 96.94 191 LYS A O 1
ATOM 1534 N N . VAL A 1 192 ? 10.908 1.017 -19.600 1.00 96.31 192 VAL A N 1
ATOM 1535 C CA . VAL A 1 192 ? 11.429 2.040 -18.687 1.00 96.31 192 VAL A CA 1
ATOM 1536 C C . VAL A 1 192 ? 12.167 1.359 -17.536 1.00 96.31 192 VAL A C 1
ATOM 1538 O O . VAL A 1 192 ? 11.731 0.336 -17.004 1.00 96.31 192 VAL A O 1
ATOM 1541 N N . GLN A 1 193 ? 13.331 1.885 -17.156 1.00 96.50 193 GLN A N 1
ATOM 1542 C CA . GLN A 1 193 ? 14.047 1.395 -15.977 1.00 96.50 193 GLN A CA 1
ATOM 1543 C C . GLN A 1 193 ? 13.186 1.610 -14.726 1.00 96.50 193 GLN A C 1
ATOM 1545 O O . GLN A 1 193 ? 12.636 2.688 -14.544 1.00 96.50 193 GLN A O 1
ATOM 1550 N N . GLY A 1 194 ? 13.096 0.594 -13.866 1.00 96.62 194 GLY A N 1
ATOM 1551 C CA . GLY A 1 194 ? 12.256 0.655 -12.666 1.00 96.62 194 GLY A CA 1
ATOM 1552 C C . GLY A 1 194 ? 10.823 0.153 -12.855 1.00 96.62 194 GLY A C 1
ATOM 1553 O O . GLY A 1 194 ? 10.121 0.054 -11.862 1.00 96.62 194 GLY A O 1
ATOM 1554 N N . HIS A 1 195 ? 10.420 -0.220 -14.080 1.00 97.69 195 HIS A N 1
ATOM 1555 C CA . HIS A 1 195 ? 9.054 -0.666 -14.384 1.00 97.69 195 HIS A CA 1
ATOM 1556 C C . HIS A 1 195 ? 8.987 -1.912 -15.262 1.00 97.69 195 HIS A C 1
ATOM 1558 O O . HIS A 1 195 ? 9.688 -1.980 -16.269 1.00 97.69 195 HIS A O 1
ATOM 1564 N N . MET A 1 196 ? 8.123 -2.874 -14.951 1.00 97.50 196 MET A N 1
ATOM 1565 C CA . MET A 1 196 ? 7.991 -4.107 -15.734 1.00 97.50 196 MET A CA 1
ATOM 1566 C C . MET A 1 196 ? 7.229 -3.927 -17.052 1.00 97.50 196 MET A C 1
ATOM 1568 O O . MET A 1 196 ? 6.324 -3.101 -17.205 1.00 97.50 196 MET A O 1
ATOM 1572 N N . THR A 1 197 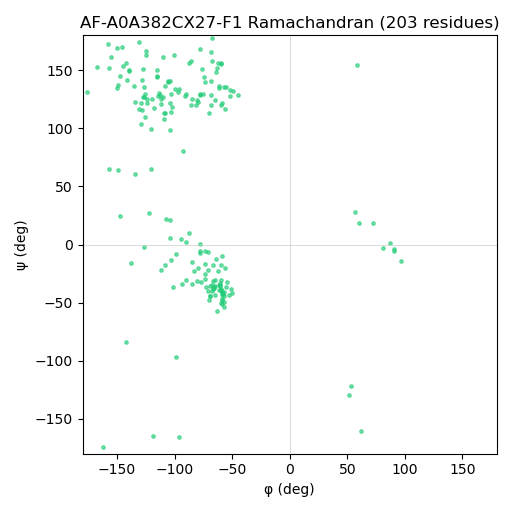? 7.597 -4.777 -18.003 1.00 98.00 197 THR A N 1
ATOM 1573 C CA . THR A 1 197 ? 6.898 -5.005 -19.273 1.00 98.00 197 THR A CA 1
ATOM 1574 C C . THR A 1 197 ? 6.040 -6.277 -19.221 1.00 98.00 197 THR A C 1
ATOM 1576 O O . THR A 1 197 ? 6.279 -7.133 -18.363 1.00 98.00 197 THR A O 1
ATOM 1579 N N . PRO A 1 198 ? 5.073 -6.469 -20.143 1.00 98.12 198 PRO A N 1
ATOM 1580 C CA . PRO A 1 198 ? 4.280 -7.695 -20.215 1.00 98.12 198 PRO A CA 1
ATOM 1581 C C . PRO A 1 198 ? 5.116 -8.980 -20.225 1.00 98.12 198 PRO A C 1
ATOM 1583 O O . PRO A 1 198 ? 4.777 -9.930 -19.517 1.00 98.12 198 PRO A O 1
ATOM 1586 N N . THR A 1 199 ? 6.226 -9.012 -20.973 1.00 98.00 199 THR A N 1
ATOM 1587 C CA . THR A 1 199 ? 7.111 -10.187 -21.007 1.00 98.00 199 THR A CA 1
ATOM 1588 C C . THR A 1 199 ? 7.785 -10.450 -19.658 1.00 98.00 199 THR A C 1
ATOM 1590 O O . THR A 1 199 ? 7.968 -11.604 -19.277 1.00 98.00 199 THR A O 1
ATOM 1593 N N . GLU A 1 200 ? 8.162 -9.414 -18.911 1.00 97.69 200 GLU A N 1
ATOM 1594 C CA . GLU A 1 200 ? 8.751 -9.571 -17.575 1.00 97.69 200 GLU A CA 1
ATOM 1595 C C . GLU A 1 200 ? 7.723 -10.035 -16.544 1.00 97.69 200 GLU A C 1
ATOM 1597 O O . GLU A 1 200 ? 8.023 -10.932 -15.755 1.00 97.69 200 GLU A O 1
ATOM 1602 N N . CYS A 1 201 ? 6.498 -9.511 -16.610 1.00 97.75 201 CYS A N 1
ATOM 1603 C CA . CYS A 1 201 ? 5.377 -10.007 -15.813 1.00 97.75 201 CYS A CA 1
ATOM 1604 C C . CYS A 1 201 ? 5.100 -11.487 -16.102 1.00 97.75 201 CYS A C 1
ATOM 1606 O O . CYS A 1 201 ? 4.934 -12.275 -15.175 1.00 97.75 201 CYS A O 1
ATOM 1608 N N . GLY A 1 202 ? 5.123 -11.885 -17.377 1.00 97.31 202 GLY A N 1
ATOM 1609 C CA . GLY A 1 202 ? 4.935 -13.276 -17.793 1.00 97.31 202 GLY A CA 1
ATOM 1610 C C . GLY A 1 202 ? 6.053 -14.231 -17.363 1.00 97.31 202 GLY A C 1
ATOM 1611 O O . GLY A 1 202 ? 5.837 -15.434 -17.365 1.00 97.31 202 GLY A O 1
ATOM 1612 N N . LYS A 1 203 ? 7.237 -13.728 -16.990 1.00 96.69 203 LYS A N 1
ATOM 1613 C CA . LYS A 1 203 ? 8.310 -14.545 -16.390 1.00 96.69 203 LYS A CA 1
ATOM 1614 C C . LYS A 1 203 ? 8.132 -14.750 -14.886 1.00 96.69 203 LYS A C 1
ATOM 1616 O O . LYS A 1 203 ? 8.751 -15.656 -14.335 1.00 96.69 203 LYS A O 1
ATOM 1621 N N . LEU A 1 204 ? 7.392 -13.860 -14.222 1.00 94.31 204 LEU A N 1
ATOM 1622 C CA . LEU A 1 204 ? 7.107 -13.944 -12.789 1.00 94.31 204 LEU A CA 1
ATOM 1623 C C . LEU A 1 204 ? 5.910 -14.848 -12.481 1.00 94.31 204 LEU A C 1
ATOM 1625 O O . LEU A 1 204 ? 5.906 -15.465 -11.418 1.00 94.31 204 LEU A O 1
ATOM 1629 N N . ALA A 1 205 ? 4.917 -14.865 -13.374 1.00 86.75 205 ALA A N 1
ATOM 1630 C CA . ALA A 1 205 ? 3.715 -15.697 -13.289 1.00 86.75 205 ALA A CA 1
ATOM 1631 C C . ALA A 1 205 ? 3.993 -17.157 -13.679 1.00 86.75 205 ALA A C 1
ATOM 1633 O O . ALA A 1 205 ? 3.353 -18.043 -13.070 1.00 86.75 205 ALA A O 1
#

Nearest PDB structures (foldseek):
  8gyg-assembly1_A  TM=8.484E-01  e=1.020E-12  Paraglaciecola sp. T6c
  3zwf-assembly1_B  TM=7.842E-01  e=9.557E-14  Homo sapiens
  8gyg-assembly1_B  TM=8.607E-01  e=2.693E-12  Paraglaciecola sp. T6c
  7u2s-assembly1_B  TM=7.501E-01  e=2.535E-12  Paenibacillus xerothermodurans
  7u2r-assembly1_A-2  TM=7.787E-01  e=1.156E-11  Paenibacillus sp. J14

Foldseek 3Di:
DDKDFLFQDDPDDDPVGAFGWIWDDDDQAIEIEFDFPCSQVSCVVVVHHLLSHAEYEYQAPDRRRHVVLQVSLQVCVDPVHHRQHAYEYEWAPPVVVVVVVVCVVVPCRRPRDRYYYHYHHDEQDWDADPQKIKGWYDAFADPRGIKIKTAHPVRAIEIERPFHEQDPRLLVSLVVHPYYHAFAPDDPVPDDGRHHHPVSVVVSD